Protein AF-A0A7C5Q1U1-F1 (afdb_monomer)

Structure (mmCIF, N/CA/C/O backbone):
data_AF-A0A7C5Q1U1-F1
#
_entry.id   AF-A0A7C5Q1U1-F1
#
loop_
_atom_site.group_PDB
_atom_site.id
_atom_site.type_symbol
_atom_site.label_atom_id
_atom_site.label_alt_id
_atom_site.label_comp_id
_atom_site.label_asym_id
_atom_site.label_entity_id
_atom_site.label_seq_id
_atom_site.pdbx_PDB_ins_code
_atom_site.Cartn_x
_atom_site.Cartn_y
_atom_site.Cartn_z
_atom_site.occupancy
_atom_site.B_iso_or_equiv
_atom_site.auth_seq_id
_atom_site.auth_comp_id
_atom_site.auth_asym_id
_atom_site.auth_atom_id
_atom_site.pdbx_PDB_model_num
ATOM 1 N N . MET A 1 1 ? -45.844 -11.720 57.252 1.00 48.78 1 MET A N 1
ATOM 2 C CA . MET A 1 1 ? -46.902 -11.940 56.248 1.00 48.78 1 MET A CA 1
ATOM 3 C C . MET A 1 1 ? -46.771 -10.776 55.276 1.00 48.78 1 MET A C 1
ATOM 5 O O . MET A 1 1 ? -47.086 -9.663 55.664 1.00 48.78 1 MET A O 1
ATOM 9 N N . ILE A 1 2 ? -46.088 -10.986 54.146 1.00 56.88 2 ILE A N 1
ATOM 10 C CA . ILE A 1 2 ? -45.796 -9.934 53.156 1.00 56.88 2 ILE A CA 1
ATOM 11 C C . ILE A 1 2 ? -46.974 -9.913 52.187 1.00 56.88 2 ILE A C 1
ATOM 13 O O . ILE A 1 2 ? -47.344 -10.965 51.670 1.00 56.88 2 ILE A O 1
ATOM 17 N N . ASP A 1 3 ? -47.579 -8.742 52.021 1.00 54.28 3 ASP A N 1
ATOM 18 C CA . ASP A 1 3 ? -48.731 -8.515 51.157 1.00 54.28 3 ASP A CA 1
ATOM 19 C C . ASP A 1 3 ? -48.305 -8.623 49.687 1.00 54.28 3 ASP A C 1
ATOM 21 O O . ASP A 1 3 ? -47.489 -7.846 49.193 1.00 54.28 3 ASP A O 1
ATOM 25 N N . THR A 1 4 ? -48.797 -9.656 49.009 1.00 64.25 4 THR A N 1
ATOM 26 C CA . THR A 1 4 ? -48.463 -9.995 47.622 1.00 64.25 4 THR A CA 1
ATOM 27 C C . THR A 1 4 ? -49.379 -9.307 46.605 1.00 64.25 4 THR A C 1
ATOM 29 O O . THR A 1 4 ? -49.379 -9.679 45.435 1.00 64.25 4 THR A O 1
ATOM 32 N N . THR A 1 5 ? -50.189 -8.328 47.014 1.00 63.31 5 THR A N 1
ATOM 33 C CA . THR A 1 5 ? -51.247 -7.769 46.153 1.00 63.31 5 THR A CA 1
ATOM 34 C C . THR A 1 5 ? -50.816 -6.639 45.211 1.00 63.31 5 THR A C 1
ATOM 36 O O . THR A 1 5 ? -51.610 -6.270 44.349 1.00 63.31 5 THR A O 1
ATOM 39 N N . ASP A 1 6 ? -49.571 -6.149 45.280 1.00 63.88 6 ASP A N 1
ATOM 40 C CA . ASP A 1 6 ? -49.144 -4.961 44.512 1.00 63.88 6 ASP A CA 1
ATOM 41 C C . ASP A 1 6 ? -48.105 -5.222 43.399 1.00 63.88 6 ASP A C 1
ATOM 43 O O . ASP A 1 6 ? -47.547 -4.294 42.817 1.00 63.88 6 ASP A O 1
ATOM 47 N N . TYR A 1 7 ? -47.826 -6.484 43.050 1.00 66.69 7 TYR A N 1
ATOM 48 C CA . TYR A 1 7 ? -46.983 -6.796 41.888 1.00 66.69 7 TYR A CA 1
ATOM 49 C C . TYR A 1 7 ? -47.842 -7.229 40.690 1.00 66.69 7 TYR A C 1
ATOM 51 O O . TYR A 1 7 ? -48.377 -8.335 40.630 1.00 66.69 7 TYR A O 1
ATOM 59 N N . GLN A 1 8 ? -47.978 -6.362 39.684 1.00 75.00 8 GLN A N 1
ATOM 60 C CA . GLN A 1 8 ? -48.595 -6.748 38.412 1.00 75.00 8 GLN A CA 1
ATOM 61 C C . GLN A 1 8 ? -47.568 -7.440 37.511 1.00 75.00 8 GLN A C 1
ATOM 63 O O . GLN A 1 8 ? -46.735 -6.792 36.877 1.00 75.00 8 GLN A O 1
ATOM 68 N N . VAL A 1 9 ? -47.634 -8.773 37.435 1.00 74.44 9 VAL A N 1
ATOM 69 C CA . VAL A 1 9 ? -46.866 -9.557 36.455 1.00 74.44 9 VAL A CA 1
ATOM 70 C C . VAL A 1 9 ? -47.666 -9.653 35.162 1.00 74.44 9 VAL A C 1
ATOM 72 O O . VAL A 1 9 ? -48.802 -10.124 35.158 1.00 74.44 9 VAL A O 1
ATOM 75 N N . ARG A 1 10 ? -47.074 -9.222 34.045 1.00 73.62 10 ARG A N 1
ATOM 76 C CA . ARG A 1 10 ? -47.670 -9.396 32.713 1.00 73.62 10 ARG A CA 1
ATOM 77 C C . ARG A 1 10 ? -47.745 -10.883 32.351 1.00 73.62 10 ARG A C 1
ATOM 79 O O . ARG A 1 10 ? -46.740 -11.582 32.427 1.00 73.62 10 ARG A O 1
ATOM 86 N N . THR A 1 11 ? -48.910 -11.336 31.896 1.00 84.31 11 THR A N 1
ATOM 87 C CA . THR A 1 11 ? -49.160 -12.717 31.437 1.00 84.31 11 THR A CA 1
ATOM 88 C C . THR A 1 11 ? -48.927 -12.918 29.938 1.00 84.31 11 THR A C 1
ATOM 90 O O . THR A 1 11 ? -48.900 -14.052 29.471 1.00 84.31 11 THR A O 1
ATOM 93 N N . GLU A 1 12 ? -48.740 -11.833 29.184 1.00 83.25 12 GLU A N 1
ATOM 94 C CA . GLU A 1 12 ? -48.649 -11.852 27.725 1.00 83.25 12 GLU A CA 1
ATOM 95 C C . GLU A 1 12 ? -47.389 -11.119 27.245 1.00 83.25 12 GLU A C 1
ATOM 97 O O . GLU A 1 12 ? -47.047 -10.040 27.753 1.00 83.25 12 GLU A O 1
ATOM 102 N N . MET A 1 13 ? -46.683 -11.717 26.278 1.00 79.88 13 MET A N 1
ATOM 103 C CA . MET A 1 13 ? -45.442 -11.158 25.734 1.00 79.88 13 MET A CA 1
ATOM 104 C C . MET A 1 13 ? -45.731 -9.889 24.928 1.00 79.88 13 MET A C 1
ATOM 106 O O . MET A 1 13 ? -46.670 -9.846 24.135 1.00 79.88 13 MET A O 1
ATOM 110 N N . LEU A 1 14 ? -44.911 -8.850 25.118 1.00 83.56 14 LEU A N 1
ATOM 111 C CA . LEU A 1 14 ? -45.014 -7.637 24.311 1.00 83.56 14 LEU A CA 1
ATOM 112 C C . LEU A 1 14 ? -44.664 -7.927 22.844 1.00 83.56 14 LEU A C 1
ATOM 114 O O . LEU A 1 14 ? -43.744 -8.704 22.575 1.00 83.56 14 LEU A O 1
ATOM 118 N N . PRO A 1 15 ? -45.351 -7.266 21.897 1.00 86.00 15 PRO A N 1
ATOM 119 C CA . PRO A 1 15 ? -44.978 -7.346 20.497 1.00 86.00 15 PRO A CA 1
ATOM 120 C C . PRO A 1 15 ? -43.562 -6.781 20.293 1.00 86.00 15 PRO A C 1
ATOM 122 O O . PRO A 1 15 ? -43.171 -5.835 20.986 1.00 86.00 15 PRO A O 1
ATOM 125 N N . PRO A 1 16 ? -42.785 -7.334 19.346 1.00 82.94 16 PRO A N 1
ATOM 126 C CA . PRO A 1 16 ? -41.437 -6.862 19.069 1.00 82.94 16 PRO A CA 1
ATOM 127 C C . PRO A 1 16 ? -41.480 -5.408 18.592 1.00 82.94 16 PRO A C 1
ATOM 129 O O . PRO A 1 16 ? -42.047 -5.089 17.547 1.00 82.94 16 PRO A O 1
ATOM 132 N N . GLN A 1 17 ? -40.877 -4.522 19.380 1.00 83.69 17 GLN A N 1
ATOM 133 C CA . GLN A 1 17 ? -40.696 -3.118 19.036 1.00 83.69 17 GLN A CA 1
ATOM 134 C C . GLN A 1 17 ? -39.351 -2.954 18.310 1.00 83.69 17 GLN A C 1
ATOM 136 O O . GLN A 1 17 ? -38.399 -3.671 18.638 1.00 83.69 17 GLN A O 1
ATOM 141 N N . PRO A 1 18 ? -39.229 -2.042 17.326 1.00 81.75 18 PRO A N 1
ATOM 142 C CA . PRO A 1 18 ? -37.926 -1.717 16.762 1.00 81.75 18 PRO A CA 1
ATOM 143 C C . PRO A 1 18 ? -36.956 -1.307 17.871 1.00 81.75 18 PRO A C 1
ATOM 145 O O . PRO A 1 18 ? -37.348 -0.657 18.844 1.00 81.75 18 PRO A O 1
ATOM 148 N N . ALA A 1 19 ? -35.688 -1.695 17.712 1.00 80.06 19 ALA A N 1
ATOM 149 C CA . ALA A 1 19 ? -34.645 -1.336 18.659 1.00 80.06 19 ALA A CA 1
ATOM 150 C C . ALA A 1 19 ? -34.635 0.193 18.872 1.00 80.06 19 ALA A C 1
ATOM 152 O O . ALA A 1 19 ? -34.799 0.941 17.900 1.00 80.06 19 ALA A O 1
ATOM 153 N N . PRO A 1 20 ? -34.458 0.668 20.118 1.00 82.88 20 PRO A N 1
ATOM 154 C CA . PRO A 1 20 ? -34.418 2.092 20.418 1.00 82.88 20 PRO A CA 1
ATOM 155 C C . PRO A 1 20 ? -33.444 2.824 19.492 1.00 82.88 20 PRO A C 1
ATOM 157 O O . PRO A 1 20 ? -32.389 2.294 19.145 1.00 82.88 20 PRO A O 1
ATOM 160 N N . ALA A 1 21 ? -33.751 4.068 19.123 1.00 74.94 21 ALA A N 1
ATOM 161 C CA . ALA A 1 21 ? -32.920 4.830 18.185 1.00 74.94 21 ALA A CA 1
ATOM 162 C C . ALA A 1 21 ? -31.460 5.02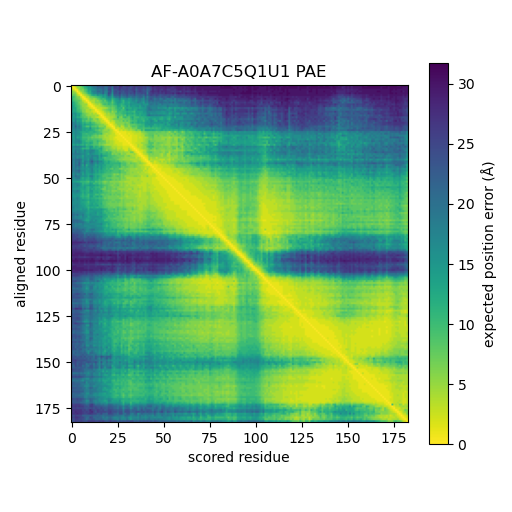1 18.659 1.00 74.94 21 ALA A C 1
ATOM 164 O O . ALA A 1 21 ? -30.577 5.269 17.845 1.00 74.94 21 ALA A O 1
ATOM 165 N N . GLY A 1 22 ? -31.190 4.895 19.966 1.00 76.31 22 GLY A N 1
ATOM 166 C CA . GLY A 1 22 ? -29.834 4.915 20.532 1.00 76.31 22 GLY A CA 1
ATOM 167 C C . GLY A 1 22 ? -29.083 3.580 20.463 1.00 76.31 22 GLY A C 1
ATOM 168 O O . GLY A 1 22 ? -27.865 3.569 20.598 1.00 76.31 22 GLY A O 1
ATOM 169 N N . GLU A 1 23 ? -29.787 2.473 20.223 1.00 79.44 23 GLU A N 1
ATOM 170 C CA . GLU A 1 23 ? -29.248 1.108 20.238 1.00 79.44 23 GLU A CA 1
ATOM 171 C C . GLU A 1 23 ? -28.851 0.593 18.843 1.00 79.44 23 GLU A C 1
ATOM 173 O O . GLU A 1 23 ? -28.460 -0.567 18.686 1.00 79.44 23 GLU A O 1
ATOM 178 N N . THR A 1 24 ? -28.933 1.448 17.820 1.00 80.12 24 THR A N 1
ATOM 179 C CA . THR A 1 24 ? -28.626 1.106 16.426 1.00 80.12 24 THR A CA 1
ATOM 180 C C . THR A 1 24 ? -27.831 2.213 15.723 1.00 80.12 24 THR A C 1
ATOM 182 O O . THR A 1 24 ? -27.850 3.379 16.118 1.00 80.12 24 THR A O 1
ATOM 185 N N . GLY A 1 25 ? -27.113 1.842 14.658 1.00 85.94 25 GLY A N 1
ATOM 186 C CA . GLY A 1 25 ? -26.462 2.783 13.742 1.00 85.94 25 GLY A CA 1
ATOM 187 C C . GLY A 1 25 ? -25.050 3.239 14.130 1.00 85.94 25 GLY A C 1
ATOM 188 O O . GLY A 1 25 ? -24.426 2.749 15.070 1.00 85.94 25 GLY A O 1
ATOM 189 N N . VAL A 1 26 ? -24.538 4.204 13.359 1.00 87.50 26 VAL A N 1
ATOM 190 C CA . VAL A 1 26 ? -23.138 4.671 13.412 1.00 87.50 26 VAL A CA 1
ATOM 191 C C . VAL A 1 26 ? -22.775 5.258 14.777 1.00 87.50 26 VAL A C 1
ATOM 193 O O . VAL A 1 26 ? -21.669 5.047 15.261 1.00 87.50 26 VAL A O 1
ATOM 196 N N . ARG A 1 27 ? -23.706 5.957 15.439 1.00 85.25 27 ARG A N 1
ATOM 197 C CA . ARG A 1 27 ? -23.464 6.555 16.760 1.00 85.25 27 ARG A CA 1
ATOM 198 C C . ARG A 1 27 ? -23.139 5.499 17.814 1.00 85.25 27 ARG A C 1
ATOM 200 O O . ARG A 1 27 ? -22.172 5.680 18.549 1.00 85.25 27 ARG A O 1
ATOM 207 N N . LYS A 1 28 ? -23.929 4.424 17.890 1.00 85.25 28 LYS A N 1
ATOM 208 C CA . LYS A 1 28 ? -23.659 3.310 18.806 1.00 85.25 28 LYS A CA 1
ATOM 209 C C . LYS A 1 28 ? -22.334 2.646 18.463 1.00 85.25 28 LYS A C 1
ATOM 211 O O . LYS A 1 28 ? -21.522 2.447 19.353 1.00 85.25 28 LYS A O 1
ATOM 216 N N . TRP A 1 29 ? -22.082 2.405 17.176 1.00 85.56 29 TRP A N 1
ATOM 217 C CA . TRP A 1 29 ? -20.817 1.831 16.723 1.00 85.56 29 TRP A CA 1
ATOM 218 C C . TRP A 1 29 ? -19.606 2.670 17.166 1.00 85.56 29 TRP A C 1
ATOM 220 O O . TRP A 1 29 ? -18.660 2.118 17.722 1.00 85.56 29 TRP A O 1
ATOM 230 N N . ILE A 1 30 ? -19.650 4.000 17.005 1.00 86.50 30 ILE A N 1
ATOM 231 C CA . ILE A 1 30 ? -18.593 4.911 17.484 1.00 86.50 30 ILE A CA 1
ATOM 232 C C . ILE A 1 30 ? -18.454 4.822 19.006 1.00 86.50 30 ILE A C 1
ATOM 234 O O . ILE A 1 30 ? -17.338 4.770 19.524 1.00 86.50 30 ILE A O 1
ATOM 238 N N . TRP A 1 31 ? -19.575 4.801 19.729 1.00 84.06 31 TRP A N 1
ATOM 239 C CA . TRP A 1 31 ? -19.553 4.674 21.180 1.00 84.06 31 TRP A CA 1
ATOM 240 C C . TRP A 1 31 ? -18.908 3.368 21.630 1.00 84.06 31 TRP A C 1
ATOM 242 O O . TRP A 1 31 ? -17.975 3.417 22.416 1.00 84.06 31 TRP A O 1
ATOM 252 N N . GLU A 1 32 ? -19.327 2.225 21.102 1.00 82.25 32 GLU A N 1
ATOM 253 C CA . GLU A 1 32 ? -18.824 0.912 21.515 1.00 82.25 32 GLU A CA 1
ATOM 254 C C . GLU A 1 32 ? -17.365 0.670 21.107 1.00 82.25 32 GLU A C 1
ATOM 256 O O . GLU A 1 32 ? -16.615 0.070 21.872 1.00 82.25 32 GLU A O 1
ATOM 261 N N . ASN A 1 33 ? -16.942 1.144 19.929 1.00 82.31 33 ASN A N 1
ATOM 262 C CA . ASN A 1 33 ? -15.624 0.809 19.374 1.00 82.31 33 ASN A CA 1
ATOM 263 C C . ASN A 1 33 ? -14.539 1.848 19.683 1.00 82.31 33 ASN A C 1
ATOM 265 O O . ASN A 1 33 ? -13.362 1.497 19.723 1.00 82.31 33 ASN A O 1
ATOM 269 N N . LEU A 1 34 ? -14.906 3.119 19.878 1.00 77.06 34 LEU A N 1
ATOM 270 C CA . LEU A 1 34 ? -13.942 4.201 20.097 1.00 77.06 34 LEU A CA 1
ATOM 271 C C . LEU A 1 34 ? -14.089 4.799 21.497 1.00 77.06 34 LEU A C 1
ATOM 273 O O . LEU A 1 34 ? -13.126 4.815 22.259 1.00 77.06 34 LEU A O 1
ATOM 277 N N . LEU A 1 35 ? -15.282 5.276 21.859 1.00 81.50 35 LEU A N 1
ATOM 278 C CA . LEU A 1 35 ? -15.465 6.111 23.056 1.00 81.50 35 LEU A CA 1
ATOM 279 C C . LEU A 1 35 ? -15.616 5.313 24.362 1.00 81.50 35 LEU A C 1
ATOM 281 O O . LEU A 1 35 ? -15.211 5.804 25.413 1.00 81.50 35 LEU A O 1
ATOM 285 N N . ALA A 1 36 ? -16.132 4.084 24.318 1.00 79.75 36 ALA A N 1
ATOM 286 C CA . ALA A 1 36 ? -16.342 3.243 25.499 1.00 79.75 36 ALA A CA 1
ATOM 287 C C . ALA A 1 36 ? -15.020 2.887 26.194 1.00 79.75 36 ALA A C 1
ATOM 289 O O . ALA A 1 36 ? -14.936 2.901 27.422 1.00 79.75 36 ALA A O 1
ATOM 290 N N . SER A 1 37 ? -13.959 2.660 25.412 1.00 76.56 37 SER A N 1
ATOM 291 C CA . SER A 1 37 ? -12.599 2.421 25.915 1.00 76.56 37 SER A CA 1
ATOM 292 C C . SER A 1 37 ? -11.982 3.647 26.607 1.00 76.56 37 SER A C 1
ATOM 294 O O . SER A 1 37 ? -11.004 3.503 27.336 1.00 76.56 37 SER A O 1
ATOM 296 N N . MET A 1 38 ? -12.547 4.845 26.402 1.00 79.94 38 MET A N 1
ATOM 297 C CA . MET A 1 38 ? -12.092 6.113 26.990 1.00 79.94 38 MET A CA 1
ATOM 298 C C . MET A 1 38 ? -12.911 6.554 28.212 1.00 79.94 38 MET A C 1
ATOM 300 O O . MET A 1 38 ? -12.503 7.493 28.901 1.00 79.94 38 MET A O 1
ATOM 304 N N . SER A 1 39 ? -14.048 5.910 28.500 1.00 80.06 39 SER A N 1
ATOM 305 C CA . SER A 1 39 ? -14.981 6.331 29.556 1.00 80.06 39 SER A CA 1
ATOM 306 C C . SER A 1 39 ? -15.008 5.415 30.787 1.00 80.06 39 SER A C 1
ATOM 308 O O . SER A 1 39 ? -15.939 5.507 31.589 1.00 80.06 39 SER A O 1
ATOM 310 N N . ASN A 1 40 ? -14.031 4.518 30.962 1.00 81.56 40 ASN A N 1
ATOM 311 C CA . ASN A 1 40 ? -14.033 3.572 32.079 1.00 81.56 40 ASN A CA 1
ATOM 312 C C . ASN A 1 40 ? -13.245 4.101 33.289 1.00 81.56 40 ASN A C 1
ATOM 314 O O . ASN A 1 40 ? -12.030 3.943 33.387 1.00 81.56 40 ASN A O 1
ATOM 318 N N . PHE A 1 41 ? -13.970 4.670 34.252 1.00 84.19 41 PHE A N 1
ATOM 319 C CA . PHE A 1 41 ? -13.419 5.198 35.508 1.00 84.19 41 PHE A CA 1
ATOM 320 C C . PHE A 1 41 ? -13.861 4.398 36.745 1.00 84.19 41 PHE A C 1
ATOM 322 O O . PHE A 1 41 ? -13.818 4.897 37.865 1.00 84.19 41 PHE A O 1
ATOM 329 N N . SER A 1 42 ? -14.291 3.147 36.551 1.00 85.81 42 SER A N 1
ATOM 330 C CA . SER A 1 42 ? -14.832 2.285 37.616 1.00 85.81 42 SER A CA 1
ATOM 331 C C . SER A 1 42 ? -13.818 1.899 38.701 1.00 85.81 42 SER A C 1
ATOM 333 O O . SER A 1 42 ? -14.203 1.592 39.826 1.00 85.81 42 SER A O 1
ATOM 335 N N . SER A 1 43 ? -12.522 1.915 38.386 1.00 88.56 43 SER A N 1
ATOM 336 C CA . SER A 1 43 ? -11.438 1.626 39.328 1.00 88.56 43 SER A CA 1
ATOM 337 C C . SER A 1 43 ? -10.209 2.497 39.031 1.00 88.56 43 SER A C 1
ATOM 339 O O . SER A 1 43 ? -10.062 2.963 37.899 1.00 88.56 43 SER A O 1
ATOM 341 N N . PRO A 1 44 ? -9.285 2.695 39.993 1.00 85.25 44 PRO A N 1
ATOM 342 C CA . PRO A 1 44 ? -8.074 3.494 39.770 1.00 85.25 44 PRO A CA 1
ATOM 343 C C . PRO A 1 44 ? -7.189 2.960 38.630 1.00 85.25 44 PRO A C 1
ATOM 345 O O . PRO A 1 44 ? -6.623 3.738 37.866 1.00 85.25 44 PRO A O 1
ATOM 348 N N . ALA A 1 45 ? -7.110 1.633 38.475 1.00 85.38 45 ALA A N 1
ATOM 349 C CA . ALA A 1 45 ? -6.379 0.997 37.378 1.00 85.38 45 ALA A CA 1
ATOM 350 C C . ALA A 1 45 ? -7.069 1.222 36.020 1.00 85.38 45 ALA A C 1
ATOM 352 O O . ALA A 1 45 ? -6.403 1.544 35.034 1.00 85.38 45 ALA A O 1
ATOM 353 N N . ALA A 1 46 ? -8.404 1.121 35.976 1.00 83.69 46 ALA A N 1
ATOM 354 C CA . ALA A 1 46 ? -9.177 1.421 34.773 1.00 83.69 46 ALA A CA 1
ATOM 355 C C . ALA A 1 46 ? -9.045 2.900 34.375 1.00 83.69 46 ALA A C 1
ATOM 357 O O . ALA A 1 46 ? -8.801 3.191 33.206 1.00 83.69 46 ALA A O 1
ATOM 358 N N . ALA A 1 47 ? -9.073 3.821 35.342 1.00 84.25 47 ALA A N 1
ATOM 359 C CA . ALA A 1 47 ? -8.905 5.251 35.098 1.00 84.25 47 ALA A CA 1
ATOM 360 C C . ALA A 1 47 ? -7.560 5.580 34.424 1.00 84.25 47 ALA A C 1
ATO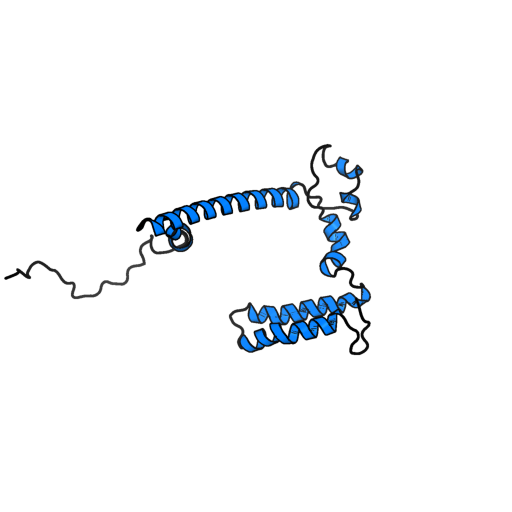M 362 O O . ALA A 1 47 ? -7.535 6.353 33.466 1.00 84.25 47 ALA A O 1
ATOM 363 N N . LEU A 1 48 ? -6.456 4.951 34.853 1.00 87.69 48 LEU A N 1
ATOM 364 C CA . LEU A 1 48 ? -5.143 5.126 34.217 1.00 87.69 48 LEU A CA 1
ATOM 365 C C . LEU A 1 48 ? -5.154 4.666 32.750 1.00 87.69 48 LEU A C 1
ATOM 367 O O . LEU A 1 48 ? -4.663 5.379 31.874 1.00 87.69 48 LEU A O 1
ATOM 371 N N . SER A 1 49 ? -5.749 3.501 32.473 1.00 85.94 49 SER A N 1
ATOM 372 C CA . SER A 1 49 ? -5.878 2.986 31.103 1.00 85.94 49 SER A CA 1
ATOM 373 C C . SER A 1 49 ? -6.764 3.876 30.225 1.00 85.94 49 SER A C 1
ATOM 375 O O . SER A 1 49 ? -6.431 4.129 29.069 1.00 85.94 49 SER A O 1
ATOM 377 N N . SER A 1 50 ? -7.834 4.430 30.799 1.00 87.06 50 SER A N 1
ATOM 378 C CA . SER A 1 50 ? -8.760 5.344 30.130 1.00 87.06 50 SER A CA 1
ATOM 379 C C . SER A 1 50 ? -8.051 6.632 29.703 1.00 87.06 50 SER A C 1
ATOM 381 O O . SER A 1 50 ? -8.154 7.052 28.552 1.00 87.06 50 SER A O 1
ATOM 383 N N . VAL A 1 51 ? -7.259 7.229 30.602 1.00 88.62 51 VAL A N 1
ATOM 384 C CA . VAL A 1 51 ? -6.467 8.438 30.313 1.00 88.62 51 VAL A CA 1
ATOM 385 C C . VAL A 1 51 ? -5.404 8.167 29.245 1.00 88.62 51 VAL A C 1
ATOM 387 O O . VAL A 1 51 ? -5.244 8.973 28.328 1.00 88.62 51 VAL A O 1
ATOM 390 N N . LEU A 1 52 ? -4.716 7.022 29.309 1.00 90.31 52 LEU A N 1
ATOM 391 C CA . LEU A 1 52 ? -3.745 6.622 28.286 1.00 90.31 52 LEU A CA 1
ATOM 392 C C . LEU A 1 52 ? -4.401 6.491 26.901 1.00 90.31 52 LEU A C 1
ATOM 394 O O . LEU A 1 52 ? -3.856 6.992 25.918 1.00 90.31 52 LEU A O 1
ATOM 398 N N . MET A 1 53 ? -5.578 5.861 26.826 1.00 89.56 53 MET A N 1
ATOM 399 C CA . MET A 1 53 ? -6.325 5.692 25.574 1.00 89.56 53 MET A CA 1
ATOM 400 C C . MET A 1 53 ? -6.789 7.024 24.990 1.00 89.56 53 MET A C 1
ATOM 402 O O . MET A 1 53 ? -6.701 7.218 23.777 1.00 89.56 53 MET A O 1
ATOM 406 N N . ILE A 1 54 ? -7.216 7.965 25.834 1.00 90.38 54 ILE A N 1
ATOM 407 C CA . ILE A 1 54 ? -7.543 9.331 25.407 1.00 90.38 54 ILE A CA 1
ATOM 408 C C . ILE A 1 54 ? -6.309 9.979 24.766 1.00 90.38 54 ILE A C 1
ATOM 410 O O . ILE A 1 54 ? -6.374 10.414 23.616 1.00 90.38 54 ILE A O 1
ATOM 414 N N . ILE A 1 55 ? -5.167 9.989 25.461 1.00 93.69 55 ILE A N 1
ATOM 415 C CA . ILE A 1 55 ? -3.927 10.602 24.958 1.00 93.69 55 ILE A CA 1
ATOM 416 C C . ILE A 1 55 ? -3.496 9.966 23.634 1.00 93.69 55 ILE A C 1
ATOM 418 O O . ILE A 1 55 ? -3.184 10.691 22.691 1.00 93.69 55 ILE A O 1
ATOM 422 N N . LEU A 1 56 ? -3.502 8.633 23.545 1.00 92.25 56 LEU A N 1
ATOM 423 C CA . LEU A 1 56 ? -3.126 7.909 22.332 1.00 92.25 56 LEU A CA 1
ATOM 424 C C . LEU A 1 56 ? -4.072 8.213 21.167 1.00 92.25 56 LEU A C 1
ATOM 426 O O . LEU A 1 56 ? -3.621 8.376 20.036 1.00 92.25 56 LEU A O 1
ATOM 430 N N . THR A 1 57 ? -5.374 8.315 21.427 1.00 90.88 57 THR A N 1
ATOM 431 C CA . THR A 1 57 ? -6.362 8.611 20.384 1.00 90.88 57 THR A CA 1
ATOM 432 C C . THR A 1 57 ? -6.162 10.023 19.838 1.00 90.88 57 THR A C 1
ATOM 434 O O . THR A 1 57 ? -6.061 10.208 18.626 1.00 90.88 57 THR A O 1
ATOM 437 N N . PHE A 1 58 ? -6.031 11.021 20.715 1.00 93.25 58 PHE A N 1
ATOM 438 C CA . PHE A 1 58 ? -5.802 12.405 20.295 1.00 93.25 58 PHE A CA 1
ATOM 439 C C . PHE A 1 58 ? -4.446 12.592 19.609 1.00 93.25 58 PHE A C 1
ATOM 441 O O . PHE A 1 58 ? -4.378 13.264 18.578 1.00 93.25 58 PHE A O 1
ATOM 448 N N . SER A 1 59 ? -3.377 11.978 20.123 1.00 95.50 59 SER A N 1
ATOM 449 C CA . SER A 1 59 ? -2.060 12.044 19.483 1.00 95.50 59 SER A CA 1
ATOM 450 C C . SER A 1 59 ? -2.071 11.380 18.108 1.00 95.50 59 SER A C 1
ATOM 452 O O . SER A 1 59 ? -1.546 11.952 17.156 1.00 95.50 59 SER A O 1
ATOM 454 N N . SER A 1 60 ? -2.750 10.239 17.965 1.00 94.81 60 SER A N 1
ATOM 455 C CA . SER A 1 60 ? -2.926 9.565 16.676 1.00 94.81 60 SER A CA 1
ATOM 456 C C . SER A 1 60 ? -3.666 10.451 15.678 1.00 94.81 60 SER A C 1
ATOM 458 O O . SER A 1 60 ? -3.215 10.588 14.545 1.00 94.81 60 SER A O 1
ATOM 460 N N . ILE A 1 61 ? -4.753 11.112 16.090 1.00 95.31 61 ILE A N 1
ATOM 461 C CA . ILE A 1 61 ? -5.492 12.045 15.223 1.00 95.31 61 ILE A CA 1
ATOM 462 C C . ILE A 1 61 ? -4.598 13.210 14.785 1.00 95.31 61 ILE A C 1
ATOM 464 O O . ILE A 1 61 ? -4.594 13.559 13.606 1.00 95.31 61 ILE A O 1
ATOM 468 N N . LEU A 1 62 ? -3.817 13.790 15.699 1.00 97.19 62 LEU A N 1
ATOM 469 C CA . LEU A 1 62 ? -2.902 14.891 15.381 1.00 97.19 62 LEU A CA 1
ATOM 470 C C . LEU A 1 62 ? -1.800 14.461 14.409 1.00 97.19 62 LEU A C 1
ATOM 472 O O . LEU A 1 62 ? -1.528 15.174 13.445 1.00 97.19 62 LEU A O 1
ATOM 476 N N . VAL A 1 63 ? -1.198 13.291 14.627 1.00 97.81 63 VAL A N 1
ATOM 477 C CA . VAL A 1 63 ? -0.183 12.733 13.724 1.00 97.81 63 VAL A CA 1
ATOM 478 C C . VAL A 1 63 ? -0.790 12.443 12.358 1.00 97.81 63 VAL A C 1
ATOM 480 O O . VAL A 1 63 ? -0.215 12.843 11.351 1.00 97.81 63 VAL A O 1
ATOM 483 N N . ILE A 1 64 ? -1.968 11.816 12.300 1.00 97.69 64 ILE A N 1
ATOM 484 C CA . ILE A 1 64 ? -2.672 11.560 11.039 1.00 97.69 64 ILE A CA 1
ATOM 485 C C . ILE A 1 64 ? -2.956 12.878 10.322 1.00 97.69 64 ILE A C 1
ATOM 487 O O . ILE A 1 64 ? -2.645 12.999 9.143 1.00 97.69 64 ILE A O 1
ATOM 491 N N . TYR A 1 65 ? -3.485 13.885 11.017 1.00 97.75 65 TYR A N 1
ATOM 492 C CA . TYR A 1 65 ? -3.742 15.199 10.434 1.00 97.75 65 TYR A CA 1
ATOM 493 C C . TYR A 1 65 ? -2.462 15.838 9.880 1.00 97.75 65 TYR A C 1
ATOM 495 O O . TYR A 1 65 ? -2.451 16.322 8.746 1.00 97.75 65 TYR A O 1
ATOM 503 N N . TRP A 1 66 ? -1.366 15.799 10.637 1.00 97.81 66 TRP A N 1
ATOM 504 C CA . TRP A 1 66 ? -0.087 16.360 10.212 1.00 97.81 66 TRP A CA 1
ATOM 505 C C . TRP A 1 66 ? 0.502 15.617 9.004 1.00 97.81 66 TRP A C 1
ATOM 507 O O . TRP A 1 66 ? 0.900 16.253 8.027 1.00 97.81 66 TRP A O 1
ATOM 517 N N . VAL A 1 67 ? 0.493 14.280 9.021 1.00 97.44 67 VAL A N 1
ATOM 518 C CA . VAL A 1 67 ? 0.972 13.445 7.909 1.00 97.44 67 VAL A CA 1
ATOM 519 C C . VAL A 1 67 ? 0.110 13.660 6.672 1.00 97.44 67 VAL A C 1
ATOM 521 O O . VAL A 1 67 ? 0.645 13.915 5.600 1.00 97.44 67 VAL A O 1
ATOM 524 N N . VAL A 1 68 ? -1.217 13.603 6.804 1.00 97.44 68 VAL A N 1
ATOM 525 C CA . VAL A 1 68 ? -2.142 13.755 5.675 1.00 97.44 68 VAL A CA 1
ATOM 526 C C . VAL A 1 68 ? -1.994 15.131 5.045 1.00 97.44 68 VAL A C 1
ATOM 528 O O . VAL A 1 68 ? -1.860 15.218 3.830 1.00 97.44 68 VAL A O 1
ATOM 531 N N . THR A 1 69 ? -1.966 16.204 5.835 1.00 96.12 6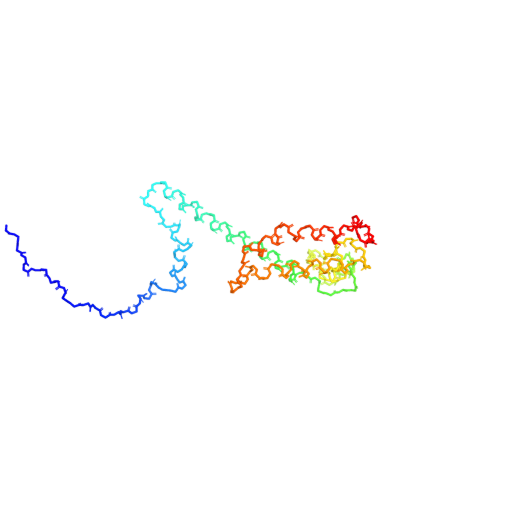9 THR A N 1
ATOM 532 C CA . THR A 1 69 ? -1.825 17.558 5.281 1.00 96.12 69 THR A CA 1
ATOM 533 C C . THR A 1 69 ? -0.458 17.770 4.630 1.00 96.12 69 THR A C 1
ATOM 535 O O . THR A 1 69 ? -0.401 18.307 3.525 1.00 96.12 69 THR A O 1
ATOM 538 N N . THR A 1 70 ? 0.626 17.289 5.243 1.00 93.81 70 THR A N 1
ATOM 539 C CA . THR A 1 70 ? 1.985 17.384 4.681 1.00 93.81 70 THR A CA 1
ATOM 540 C C . THR A 1 70 ? 2.117 16.582 3.386 1.00 93.81 70 THR A C 1
ATOM 542 O O . THR A 1 70 ? 2.536 17.124 2.365 1.00 93.81 70 THR A O 1
ATOM 545 N N . VAL A 1 71 ? 1.703 15.311 3.389 1.00 94.88 71 VAL A N 1
ATOM 546 C CA . VAL A 1 71 ? 1.772 14.432 2.212 1.00 94.88 71 VAL A CA 1
ATOM 547 C C . VAL A 1 71 ? 0.859 14.934 1.104 1.00 94.88 71 VAL A C 1
ATOM 549 O O . VAL A 1 71 ? 1.257 14.918 -0.053 1.00 94.88 71 VAL A O 1
ATOM 552 N N . PHE A 1 72 ? -0.343 15.412 1.423 1.00 94.88 72 PHE A N 1
ATOM 553 C CA . PHE A 1 72 ? -1.263 15.937 0.419 1.00 94.88 72 PHE A CA 1
ATOM 554 C C . PHE A 1 72 ? -0.730 17.217 -0.231 1.00 94.88 72 PHE A C 1
ATOM 556 O O . PHE A 1 72 ? -0.773 17.342 -1.456 1.00 94.88 72 PHE A O 1
ATOM 563 N N . LYS A 1 73 ? -0.174 18.146 0.562 1.00 90.75 73 LYS A N 1
ATOM 564 C CA . LYS A 1 73 ? 0.487 19.340 0.017 1.00 90.75 73 LYS A CA 1
ATOM 565 C C . LYS A 1 73 ? 1.643 18.947 -0.901 1.00 90.75 73 LYS A C 1
ATOM 567 O O . LYS A 1 73 ? 1.637 19.329 -2.064 1.00 90.75 73 LYS A O 1
ATOM 572 N N . PHE A 1 74 ? 2.534 18.077 -0.433 1.00 89.50 74 PHE A N 1
ATOM 573 C CA . PHE A 1 74 ? 3.673 17.589 -1.208 1.00 89.50 74 PHE A CA 1
ATOM 574 C C . PHE A 1 74 ? 3.268 16.849 -2.496 1.00 89.50 74 PHE A C 1
ATOM 576 O O . PHE A 1 74 ? 3.803 17.125 -3.566 1.00 89.50 74 PHE A O 1
ATOM 583 N N . ALA A 1 75 ? 2.348 15.887 -2.408 1.00 91.19 75 ALA A N 1
ATOM 584 C CA . ALA A 1 75 ? 2.045 14.961 -3.496 1.00 91.19 75 ALA A CA 1
ATOM 585 C C . ALA A 1 75 ? 1.074 15.526 -4.536 1.00 91.19 75 ALA A C 1
ATOM 587 O O . ALA A 1 75 ? 1.077 15.052 -5.672 1.00 91.19 75 ALA A O 1
ATOM 588 N N . ILE A 1 76 ? 0.240 16.501 -4.160 1.00 89.75 76 ILE A N 1
ATOM 589 C CA . ILE A 1 76 ? -0.851 16.999 -5.007 1.00 89.75 76 ILE A CA 1
ATOM 590 C C . ILE A 1 76 ? -0.730 18.500 -5.269 1.00 89.75 76 ILE A C 1
ATOM 592 O O . ILE A 1 76 ? -0.754 18.907 -6.430 1.00 89.75 76 ILE A O 1
ATOM 596 N N . ILE A 1 77 ? -0.620 19.313 -4.212 1.00 87.50 77 ILE A N 1
ATOM 597 C CA . ILE A 1 77 ? -0.681 20.782 -4.318 1.00 87.50 77 ILE A CA 1
ATOM 598 C C . ILE A 1 77 ? 0.602 21.346 -4.927 1.00 87.50 77 ILE A C 1
ATOM 600 O O . ILE A 1 77 ? 0.545 22.065 -5.919 1.00 87.50 77 ILE A O 1
ATOM 604 N N . ASP A 1 78 ? 1.747 20.967 -4.368 1.00 84.62 78 ASP A N 1
ATOM 605 C CA . ASP A 1 78 ? 3.066 21.486 -4.740 1.00 84.62 78 ASP A CA 1
ATOM 606 C C . ASP A 1 78 ? 3.773 20.573 -5.768 1.00 84.62 78 ASP A C 1
ATOM 608 O O . ASP A 1 78 ? 4.981 20.670 -5.996 1.00 84.62 78 ASP A O 1
ATOM 612 N N . ALA A 1 79 ? 3.025 19.650 -6.384 1.00 86.06 79 ALA A N 1
ATOM 613 C CA . ALA A 1 79 ? 3.557 18.611 -7.255 1.00 86.06 79 ALA A CA 1
ATOM 614 C C . ALA A 1 79 ? 3.706 19.041 -8.722 1.00 86.06 79 ALA A C 1
ATOM 616 O O . ALA A 1 79 ? 2.901 19.788 -9.285 1.00 86.06 79 ALA A O 1
ATOM 617 N N . ILE A 1 80 ? 4.714 18.475 -9.386 1.00 83.44 80 ILE A N 1
ATOM 618 C CA . ILE A 1 80 ? 4.958 18.636 -10.821 1.00 83.44 80 ILE A CA 1
ATOM 619 C C . ILE A 1 80 ? 4.308 17.469 -11.565 1.00 83.44 80 ILE A C 1
ATOM 621 O O . ILE A 1 80 ? 4.816 16.346 -11.565 1.00 83.44 80 ILE A O 1
ATOM 625 N N . TRP A 1 81 ? 3.189 17.757 -12.226 1.00 82.81 81 TRP A N 1
ATOM 626 C CA . TRP A 1 81 ? 2.358 16.757 -12.903 1.00 82.81 81 TRP A CA 1
ATOM 627 C C . TRP A 1 81 ? 2.851 16.342 -14.292 1.00 82.81 81 TRP A C 1
ATOM 629 O O . TRP A 1 81 ? 2.611 15.216 -14.709 1.00 82.81 81 TRP A O 1
ATOM 639 N N . SER A 1 82 ? 3.531 17.230 -15.020 1.00 80.94 82 SER A N 1
ATOM 640 C CA . SER A 1 82 ? 3.985 16.969 -16.391 1.00 80.94 82 SER A CA 1
ATOM 641 C C . SER A 1 82 ? 5.397 17.497 -16.631 1.00 80.94 82 SER A C 1
ATOM 643 O O . SER A 1 82 ? 5.814 18.494 -16.041 1.00 80.94 82 SER A O 1
ATOM 645 N N . GLY A 1 83 ? 6.137 16.803 -17.490 1.00 75.56 83 GLY A N 1
ATOM 646 C CA . GLY A 1 83 ? 7.520 17.101 -17.845 1.00 75.56 83 GLY A CA 1
ATOM 647 C C . GLY A 1 83 ? 8.015 16.092 -18.876 1.00 75.56 83 GLY A C 1
ATOM 648 O O . GLY A 1 83 ? 7.471 14.998 -18.983 1.00 75.56 83 GLY A O 1
ATOM 649 N N . THR A 1 84 ? 9.022 16.467 -19.658 1.00 74.06 84 THR A N 1
ATOM 650 C CA . THR A 1 84 ? 9.571 15.614 -20.725 1.00 74.06 84 THR A CA 1
ATOM 651 C C . THR A 1 84 ? 10.334 14.408 -20.190 1.00 74.06 84 THR A C 1
ATOM 653 O O . THR A 1 84 ? 10.368 13.364 -20.833 1.00 74.06 84 THR A O 1
ATOM 656 N N . ASP A 1 85 ? 10.973 14.554 -19.029 1.00 69.94 85 ASP A N 1
ATOM 657 C CA . ASP A 1 85 ? 11.828 13.540 -18.427 1.00 69.94 85 ASP A CA 1
ATOM 658 C C . ASP A 1 85 ? 12.128 13.859 -16.951 1.00 69.94 85 ASP A C 1
ATOM 660 O O . ASP A 1 85 ? 11.846 14.943 -16.438 1.00 69.94 85 ASP A O 1
ATOM 664 N N . GLY A 1 86 ? 12.763 12.914 -16.255 1.00 65.12 86 GLY A N 1
ATOM 665 C CA . GLY A 1 86 ? 13.107 13.049 -14.840 1.00 65.12 86 GLY A CA 1
ATOM 666 C C . GLY A 1 86 ? 14.074 14.192 -14.493 1.00 65.12 86 GLY A C 1
ATOM 667 O O . GLY A 1 86 ? 14.157 14.574 -13.324 1.00 65.12 86 GLY A O 1
ATOM 668 N N . SER A 1 87 ? 14.811 14.754 -15.462 1.00 69.19 87 SER A N 1
ATOM 669 C CA . SER A 1 87 ? 15.648 15.941 -15.231 1.00 69.19 87 SER A CA 1
ATOM 670 C C . SER A 1 87 ? 14.831 17.231 -15.116 1.00 69.19 87 SER A C 1
ATOM 672 O O . SER A 1 87 ? 15.298 18.193 -14.504 1.00 69.19 87 SER A O 1
ATOM 674 N N . TYR A 1 88 ? 13.583 17.230 -15.597 1.00 67.94 88 TYR A N 1
ATOM 675 C CA . TYR A 1 88 ? 12.673 18.371 -15.526 1.00 67.94 88 TYR A CA 1
ATOM 676 C C . TYR A 1 88 ? 12.468 18.837 -14.076 1.00 67.94 88 TYR A C 1
ATOM 678 O O . TYR A 1 88 ? 12.514 20.029 -13.793 1.00 67.94 88 TYR A O 1
ATOM 686 N N . CYS A 1 89 ? 12.378 17.913 -13.122 1.00 72.31 89 CYS A N 1
ATOM 687 C CA . CYS A 1 89 ? 12.209 18.252 -11.706 1.00 72.31 89 CYS A CA 1
ATOM 688 C C . CYS A 1 89 ? 13.505 18.661 -10.987 1.00 72.31 89 CYS A C 1
ATOM 690 O O . CYS A 1 89 ? 13.456 19.092 -9.840 1.00 72.31 89 CYS A O 1
ATOM 692 N N . ARG A 1 90 ? 14.666 18.541 -11.648 1.00 65.62 90 ARG A N 1
ATOM 693 C CA . ARG A 1 90 ? 15.975 18.971 -11.121 1.00 65.62 90 ARG A CA 1
ATOM 694 C C . ARG A 1 90 ? 16.462 20.291 -11.717 1.00 65.62 90 ARG A C 1
ATOM 696 O O . ARG A 1 90 ? 17.305 20.951 -11.117 1.00 65.62 90 ARG A O 1
ATOM 703 N N . ASN A 1 91 ? 15.966 20.670 -12.895 1.00 58.53 91 ASN A N 1
ATOM 704 C CA . ASN A 1 91 ? 16.443 21.851 -13.607 1.00 58.53 91 ASN A CA 1
ATOM 705 C C . ASN A 1 91 ? 16.001 23.152 -12.922 1.00 58.53 91 ASN A C 1
ATOM 707 O O . ASN A 1 91 ? 14.811 23.389 -12.715 1.00 58.53 91 ASN A O 1
ATOM 711 N N . ALA A 1 92 ? 16.967 24.044 -12.668 1.00 54.06 92 ALA A N 1
ATOM 712 C CA . ALA A 1 92 ? 16.728 25.399 -12.164 1.00 54.06 92 ALA A CA 1
ATOM 713 C C . ALA A 1 92 ? 15.762 26.203 -13.057 1.00 54.06 92 ALA A C 1
ATOM 715 O O . ALA A 1 92 ? 15.019 27.036 -12.563 1.00 54.06 92 ALA A O 1
ATOM 716 N N . ASN A 1 93 ? 15.688 25.886 -14.353 1.00 50.44 93 ASN A N 1
ATOM 717 C CA . ASN A 1 93 ? 14.780 26.534 -15.306 1.00 50.44 93 ASN A CA 1
ATOM 718 C C . ASN A 1 93 ? 13.290 26.233 -15.045 1.00 50.44 93 ASN A C 1
ATOM 720 O O . ASN A 1 93 ? 12.434 26.993 -15.488 1.00 50.44 93 ASN A O 1
ATOM 724 N N . ASN A 1 94 ? 12.965 25.174 -14.293 1.00 53.56 94 ASN A N 1
ATOM 725 C CA . ASN A 1 94 ? 11.598 24.902 -13.833 1.00 53.56 94 ASN A CA 1
ATOM 726 C C . ASN A 1 94 ? 11.281 25.517 -12.465 1.00 53.56 94 ASN A C 1
ATOM 728 O O . ASN A 1 94 ? 10.105 25.598 -12.113 1.00 53.56 94 ASN A O 1
ATOM 732 N N . ARG A 1 95 ? 12.282 26.085 -11.766 1.00 50.25 95 ARG A N 1
ATOM 733 C CA . ARG A 1 95 ? 12.024 27.117 -10.743 1.00 50.25 95 ARG A CA 1
ATOM 734 C C . ARG A 1 95 ? 11.355 28.350 -11.364 1.00 50.25 95 ARG A C 1
ATOM 736 O O . ARG A 1 95 ? 10.698 29.103 -10.678 1.00 50.25 95 ARG A O 1
ATOM 743 N N . GLY A 1 96 ? 11.389 28.526 -12.688 1.00 47.81 96 GLY A N 1
ATOM 744 C CA . GLY A 1 96 ? 10.622 29.585 -13.358 1.00 47.81 96 GLY A CA 1
ATOM 745 C C . GLY A 1 96 ? 9.092 29.469 -13.225 1.00 47.81 96 GLY A C 1
ATOM 746 O O . GLY A 1 96 ? 8.397 30.454 -13.458 1.00 47.81 96 GLY A O 1
ATOM 747 N N . LYS A 1 97 ? 8.545 28.299 -12.847 1.00 53.28 97 LYS A N 1
ATOM 748 C CA . LYS A 1 97 ? 7.109 28.117 -12.535 1.00 53.28 97 LYS A CA 1
ATOM 749 C C . LYS A 1 97 ? 6.796 28.130 -11.032 1.00 53.28 97 LYS A C 1
ATOM 751 O O . LYS A 1 97 ? 5.624 28.118 -10.667 1.00 53.28 97 LYS A O 1
ATOM 756 N N . VAL A 1 98 ? 7.818 28.136 -10.180 1.00 54.56 98 VAL A N 1
ATOM 757 C CA . VAL A 1 98 ? 7.714 28.004 -8.723 1.00 54.56 98 VAL A CA 1
ATOM 758 C C . VAL A 1 98 ? 8.583 29.107 -8.111 1.00 54.56 98 VAL A C 1
ATOM 760 O O . VAL A 1 98 ? 9.799 28.991 -8.201 1.00 54.56 98 VAL A O 1
ATOM 763 N N . PRO A 1 99 ? 8.002 30.184 -7.545 1.00 56.72 99 PRO A N 1
ATOM 764 C CA . PRO A 1 99 ? 8.753 31.351 -7.078 1.00 56.72 99 PRO A CA 1
ATOM 765 C C . PRO A 1 99 ? 9.987 30.978 -6.248 1.00 56.72 99 PRO A C 1
ATOM 767 O O . PRO A 1 99 ? 9.936 30.040 -5.448 1.00 56.72 99 PRO A O 1
ATOM 770 N N . ASP A 1 100 ? 11.086 31.718 -6.420 1.00 57.59 100 ASP A N 1
ATOM 771 C CA . ASP A 1 100 ? 12.320 31.487 -5.667 1.00 57.59 100 ASP A CA 1
ATOM 772 C C . ASP A 1 100 ? 12.031 31.460 -4.154 1.00 57.59 100 ASP A C 1
ATOM 774 O O . ASP A 1 100 ? 11.521 32.426 -3.587 1.00 57.59 100 ASP A O 1
ATOM 778 N N . GLY A 1 101 ? 12.335 30.327 -3.508 1.00 58.12 101 GLY A N 1
ATOM 779 C CA . GLY A 1 101 ? 12.069 30.089 -2.083 1.00 58.12 101 GLY A CA 1
ATOM 780 C C . GLY A 1 101 ? 10.904 29.139 -1.773 1.00 58.12 101 GLY A C 1
ATOM 781 O O . GLY A 1 101 ? 10.681 28.845 -0.602 1.00 58.12 101 GLY A O 1
ATOM 782 N N . VAL A 1 102 ? 10.187 28.631 -2.781 1.00 59.16 102 VAL A N 1
ATOM 783 C CA . VAL A 1 102 ? 9.140 27.610 -2.599 1.00 59.16 102 VAL A CA 1
ATOM 784 C C . VAL A 1 102 ? 9.728 26.203 -2.768 1.00 59.16 102 VAL A C 1
ATOM 786 O O . VAL A 1 102 ? 10.444 25.918 -3.730 1.00 59.16 102 VAL A O 1
ATOM 789 N N . GLU A 1 103 ? 9.443 25.321 -1.809 1.00 64.69 103 GLU A N 1
ATOM 790 C CA . GLU A 1 103 ? 9.863 23.918 -1.840 1.00 64.69 103 GLU A CA 1
ATOM 791 C C . GLU A 1 103 ? 9.151 23.162 -2.972 1.00 64.69 103 GLU A C 1
ATOM 793 O O . GLU A 1 103 ? 7.948 23.308 -3.180 1.00 64.69 103 GLU A O 1
ATOM 798 N N . ILE A 1 104 ? 9.898 22.348 -3.723 1.00 72.56 104 ILE A N 1
ATOM 799 C CA . ILE A 1 104 ? 9.337 21.529 -4.803 1.00 72.56 104 ILE A CA 1
ATOM 800 C C . ILE A 1 104 ? 8.735 20.262 -4.185 1.00 72.56 104 ILE A C 1
ATOM 802 O O . ILE A 1 104 ? 9.431 19.536 -3.472 1.00 72.56 104 ILE A O 1
ATOM 806 N N . GLY A 1 105 ? 7.460 19.989 -4.478 1.00 79.19 105 GLY A N 1
ATOM 807 C CA . GLY A 1 105 ? 6.762 18.779 -4.051 1.00 79.19 105 GLY A CA 1
ATOM 808 C C . GLY A 1 105 ? 7.129 17.530 -4.865 1.00 79.19 105 GLY A C 1
ATOM 809 O O . GLY A 1 105 ? 8.229 17.390 -5.405 1.00 79.19 105 GLY A O 1
ATOM 810 N N . ALA A 1 106 ? 6.193 16.585 -4.969 1.00 87.56 106 ALA A N 1
ATOM 811 C CA . ALA A 1 106 ? 6.391 15.345 -5.711 1.00 87.56 106 ALA A CA 1
ATOM 812 C C . ALA A 1 106 ? 6.553 15.594 -7.218 1.00 87.56 106 ALA A C 1
ATOM 814 O O . ALA A 1 106 ? 5.863 16.416 -7.818 1.00 87.56 106 ALA A O 1
ATOM 815 N N . CYS A 1 107 ? 7.425 14.821 -7.862 1.00 88.19 107 CYS A N 1
ATOM 816 C CA . CYS A 1 107 ? 7.622 14.864 -9.307 1.00 88.19 107 CYS A CA 1
ATOM 817 C C . CYS A 1 107 ? 6.966 13.655 -9.988 1.00 88.19 107 CYS A C 1
ATOM 819 O O . CYS A 1 107 ? 7.587 12.598 -10.132 1.00 88.19 107 CYS A O 1
ATOM 821 N N . TRP A 1 108 ? 5.729 13.814 -10.458 1.00 88.62 108 TRP A N 1
ATOM 822 C CA . TRP A 1 108 ? 5.009 12.751 -11.167 1.00 88.62 108 TRP A CA 1
ATOM 823 C C . TRP A 1 108 ? 5.597 12.461 -12.547 1.00 88.62 108 TRP A C 1
ATOM 825 O O . TRP A 1 108 ? 5.638 11.305 -12.953 1.00 88.62 108 TRP A O 1
ATOM 835 N N . ALA A 1 109 ? 6.167 13.465 -13.219 1.00 86.12 109 ALA A N 1
ATOM 836 C CA . ALA A 1 109 ? 6.869 13.270 -14.492 1.00 86.12 109 ALA A CA 1
ATOM 837 C C . ALA A 1 109 ? 8.074 12.312 -14.373 1.00 86.12 109 ALA A C 1
ATOM 839 O O . ALA A 1 109 ? 8.353 11.535 -15.283 1.00 86.12 109 ALA A O 1
ATOM 840 N N . PHE A 1 110 ? 8.784 12.328 -13.238 1.00 87.25 110 PHE A N 1
ATOM 841 C CA . PHE A 1 110 ? 9.862 11.373 -12.970 1.00 87.25 110 PHE A CA 1
ATOM 842 C C . PHE A 1 110 ? 9.308 9.970 -12.733 1.00 87.25 110 PHE A C 1
ATOM 844 O O . PHE A 1 110 ? 9.860 9.004 -13.261 1.00 87.25 110 PHE A O 1
ATOM 851 N N . ILE A 1 111 ? 8.232 9.866 -11.945 1.00 90.50 111 ILE A N 1
ATOM 852 C CA . ILE A 1 111 ? 7.579 8.588 -11.653 1.00 90.50 111 ILE A CA 1
ATOM 853 C C . ILE A 1 111 ? 7.105 7.943 -12.953 1.00 90.50 111 ILE A C 1
ATOM 855 O O . ILE A 1 111 ? 7.398 6.773 -13.156 1.00 90.50 111 ILE A O 1
ATOM 859 N N . ASP A 1 112 ? 6.474 8.696 -13.852 1.00 88.62 112 ASP A N 1
ATOM 860 C CA . ASP A 1 112 ? 6.024 8.203 -15.157 1.00 88.62 112 ASP A CA 1
ATOM 861 C C . ASP A 1 112 ? 7.206 7.755 -16.036 1.00 88.62 112 ASP A C 1
ATOM 863 O O . ASP A 1 112 ? 7.295 6.592 -16.440 1.00 88.62 112 ASP A O 1
ATOM 867 N N . ALA A 1 113 ? 8.214 8.618 -16.209 1.00 87.94 113 ALA A N 1
ATOM 868 C CA . ALA A 1 113 ? 9.398 8.313 -17.018 1.00 87.94 113 ALA A CA 1
ATOM 869 C C . ALA A 1 113 ? 10.217 7.113 -16.499 1.00 87.94 113 ALA A C 1
ATOM 871 O O . ALA A 1 113 ? 10.983 6.501 -17.253 1.00 87.94 113 ALA A O 1
ATOM 872 N N . LYS A 1 114 ? 10.108 6.784 -15.207 1.00 88.62 114 LYS A N 1
ATOM 873 C CA . LYS A 1 114 ? 10.844 5.690 -14.553 1.00 88.62 114 LYS A CA 1
ATOM 874 C C . LYS A 1 114 ? 9.944 4.607 -13.970 1.00 88.62 114 LYS A C 1
ATOM 876 O O . LYS A 1 114 ? 10.459 3.717 -13.293 1.00 88.62 114 LYS A O 1
ATOM 881 N N . PHE A 1 115 ? 8.654 4.589 -14.299 1.00 89.69 115 PHE A N 1
ATOM 882 C CA . PHE A 1 115 ? 7.687 3.666 -13.700 1.00 89.69 115 PHE A CA 1
ATOM 883 C C . P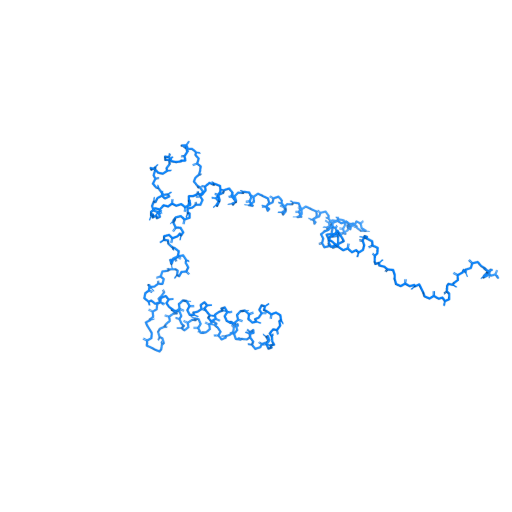HE A 1 115 ? 8.101 2.203 -13.884 1.00 89.69 115 PHE A C 1
ATOM 885 O O . PHE A 1 115 ? 8.112 1.418 -12.939 1.00 89.69 115 PHE A O 1
ATOM 892 N N . GLY A 1 116 ? 8.561 1.852 -15.089 1.00 89.62 116 GLY A N 1
ATOM 893 C CA . GLY A 1 116 ? 9.039 0.503 -15.388 1.00 89.62 116 GLY A CA 1
ATOM 894 C C . GLY A 1 116 ? 10.255 0.065 -14.560 1.00 89.62 116 GLY A C 1
ATOM 895 O O . GLY A 1 116 ? 10.400 -1.127 -14.314 1.00 89.62 116 GLY A O 1
ATOM 896 N N . GLN A 1 117 ? 11.109 0.991 -14.118 1.00 90.25 117 GLN A N 1
ATOM 897 C CA . GLN A 1 117 ? 12.243 0.702 -13.231 1.00 90.25 117 GLN A CA 1
ATOM 898 C C . GLN A 1 117 ? 11.825 0.726 -11.754 1.00 90.25 117 GLN A C 1
ATOM 900 O O . GLN A 1 117 ? 12.350 -0.046 -10.965 1.00 90.25 117 GLN A O 1
ATOM 905 N N . LEU A 1 118 ? 10.864 1.570 -11.369 1.00 91.56 118 LEU A N 1
ATOM 906 C CA . LEU A 1 118 ? 10.320 1.585 -10.007 1.00 91.56 118 LEU A CA 1
ATOM 907 C C . LEU A 1 118 ? 9.574 0.285 -9.684 1.00 91.56 118 LEU A C 1
ATOM 909 O O . LEU A 1 118 ? 9.747 -0.263 -8.603 1.00 91.56 118 LEU A O 1
ATOM 913 N N . MET A 1 119 ? 8.795 -0.233 -10.638 1.00 93.31 119 MET A N 1
ATOM 914 C CA . MET A 1 119 ? 8.046 -1.478 -10.459 1.00 93.31 119 MET A CA 1
ATOM 915 C C . MET A 1 119 ? 8.937 -2.719 -10.545 1.00 93.31 119 MET A C 1
ATOM 917 O O . MET A 1 119 ? 8.809 -3.620 -9.727 1.00 93.31 119 MET A O 1
ATOM 921 N N . ASN A 1 120 ? 9.845 -2.771 -11.526 1.00 92.75 120 ASN A N 1
ATOM 922 C CA . ASN A 1 120 ? 10.625 -3.981 -11.810 1.00 92.75 120 ASN A CA 1
ATOM 923 C C . ASN A 1 120 ? 12.082 -3.901 -11.320 1.00 92.75 120 ASN A C 1
ATOM 925 O O . ASN A 1 120 ? 12.874 -4.785 -11.623 1.00 92.75 120 ASN A O 1
ATOM 929 N N . GLY A 1 121 ? 12.483 -2.840 -10.621 1.00 90.25 121 GLY A N 1
ATOM 930 C CA . GLY A 1 121 ? 13.879 -2.617 -10.244 1.00 90.25 121 GLY A CA 1
ATOM 931 C C . GLY A 1 121 ? 14.821 -2.539 -11.453 1.00 90.25 121 GLY A C 1
ATOM 932 O O . GLY A 1 121 ? 14.472 -2.028 -12.522 1.00 90.25 121 GLY A O 1
ATOM 933 N N . PHE A 1 122 ? 16.030 -3.079 -11.289 1.00 89.06 122 PHE A N 1
ATOM 934 C CA . PHE A 1 122 ? 17.045 -3.174 -12.347 1.00 89.06 122 PHE A CA 1
ATOM 935 C C . PHE A 1 122 ? 16.862 -4.389 -13.270 1.00 89.06 122 PHE A C 1
ATOM 937 O O . PHE A 1 122 ? 17.754 -4.702 -14.054 1.00 89.06 122 PHE A O 1
ATOM 944 N N . TYR A 1 123 ? 15.703 -5.052 -13.221 1.00 91.31 123 TYR A N 1
ATOM 945 C CA . TYR A 1 123 ? 15.455 -6.242 -14.025 1.00 91.31 123 TYR A CA 1
ATOM 946 C C . TYR A 1 123 ? 15.520 -5.914 -15.532 1.00 91.31 123 TYR A C 1
ATOM 948 O O . TYR A 1 123 ? 14.829 -4.979 -15.987 1.00 91.31 123 TYR A O 1
ATOM 956 N N . PRO A 1 124 ? 16.326 -6.656 -16.321 1.00 90.50 124 PRO A N 1
ATOM 957 C CA . PRO A 1 124 ? 16.502 -6.408 -17.748 1.00 90.50 124 PRO A CA 1
ATOM 958 C C . PRO A 1 124 ? 15.168 -6.387 -18.488 1.00 90.50 124 PRO A C 1
ATOM 960 O O . PRO A 1 124 ? 14.312 -7.240 -18.263 1.00 90.50 124 PRO A O 1
ATOM 963 N N . VAL A 1 125 ? 14.991 -5.427 -19.405 1.00 90.00 125 VAL A N 1
ATOM 964 C CA . VAL A 1 125 ? 13.711 -5.212 -20.110 1.00 90.00 125 VAL A CA 1
ATOM 965 C C . VAL A 1 125 ? 13.228 -6.480 -20.814 1.00 90.00 125 VAL A C 1
ATOM 967 O O . VAL A 1 125 ? 12.045 -6.800 -20.727 1.00 90.00 125 VAL A O 1
ATOM 970 N N . ALA A 1 126 ? 14.144 -7.216 -21.449 1.00 90.31 126 ALA A N 1
ATOM 971 C CA . ALA A 1 126 ? 13.840 -8.454 -22.161 1.00 90.31 126 ALA A CA 1
ATOM 972 C C . ALA A 1 126 ? 13.278 -9.554 -21.246 1.00 90.31 126 ALA A C 1
ATOM 974 O O . ALA A 1 126 ? 12.468 -10.353 -21.696 1.00 90.31 126 ALA A O 1
ATOM 975 N N . GLU A 1 127 ? 13.646 -9.558 -19.963 1.00 91.69 127 GLU A N 1
ATOM 976 C CA . GLU A 1 127 ? 13.267 -10.603 -19.009 1.00 91.69 127 GLU A CA 1
ATOM 977 C C . GLU A 1 127 ? 12.083 -10.196 -18.114 1.00 91.69 127 GLU A C 1
ATOM 979 O O . GLU A 1 127 ? 11.553 -11.017 -17.369 1.00 91.69 127 GLU A O 1
ATOM 984 N N . ARG A 1 128 ? 11.585 -8.952 -18.203 1.00 92.31 128 ARG A N 1
ATOM 985 C CA . ARG A 1 128 ? 10.482 -8.449 -17.349 1.00 92.31 128 ARG A CA 1
ATOM 986 C C . ARG A 1 128 ? 9.190 -9.260 -17.436 1.00 92.31 128 ARG A C 1
ATOM 988 O O . ARG A 1 128 ? 8.384 -9.204 -16.511 1.00 92.31 128 ARG A O 1
ATOM 995 N N . TRP A 1 129 ? 8.998 -10.045 -18.495 1.00 92.38 129 TRP A N 1
ATOM 996 C CA . TRP A 1 129 ? 7.880 -10.987 -18.591 1.00 92.38 129 TRP A CA 1
ATOM 997 C C . TRP A 1 129 ? 7.829 -11.948 -17.389 1.00 92.38 129 TRP A C 1
ATOM 999 O O . TRP A 1 129 ? 6.740 -12.285 -16.932 1.00 92.38 129 TRP A O 1
ATOM 1009 N N . ARG A 1 130 ? 8.986 -12.309 -16.818 1.00 93.94 130 ARG A N 1
ATOM 1010 C CA . ARG A 1 130 ? 9.126 -13.155 -15.620 1.00 93.94 130 ARG A CA 1
ATOM 1011 C C . ARG A 1 130 ? 8.556 -12.470 -14.378 1.00 93.94 130 ARG A C 1
ATOM 1013 O O . ARG A 1 130 ? 7.839 -13.086 -13.588 1.00 93.94 130 ARG A O 1
ATOM 1020 N N . VAL A 1 131 ? 8.803 -11.167 -14.252 1.00 94.62 131 VAL A N 1
ATOM 1021 C CA . VAL A 1 131 ? 8.250 -10.321 -13.186 1.00 94.62 131 VAL A CA 1
ATOM 1022 C C . VAL A 1 131 ? 6.731 -10.215 -13.321 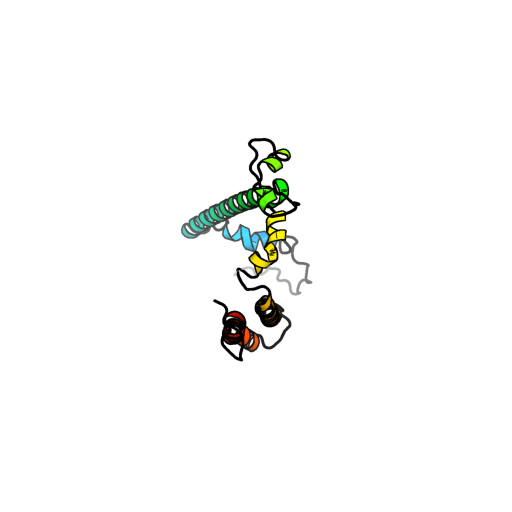1.00 94.62 131 VAL A C 1
ATOM 1024 O O . VAL A 1 131 ? 6.005 -10.498 -12.368 1.00 94.62 131 VAL A O 1
ATOM 1027 N N . TYR A 1 132 ? 6.230 -9.906 -14.519 1.00 95.00 132 TYR A N 1
ATOM 1028 C CA . TYR A 1 132 ? 4.788 -9.801 -14.762 1.00 95.00 132 TYR A CA 1
ATOM 1029 C C . TYR A 1 132 ? 4.051 -11.121 -14.533 1.00 95.00 132 TYR A C 1
ATOM 1031 O O . TYR A 1 132 ? 2.978 -11.129 -13.931 1.00 95.00 132 TYR A O 1
ATOM 1039 N N . LEU A 1 133 ? 4.635 -12.243 -14.947 1.00 95.50 133 LEU A N 1
ATOM 1040 C CA . LEU A 1 133 ? 4.062 -13.563 -14.713 1.00 95.50 133 LEU A CA 1
ATOM 1041 C C . LEU A 1 133 ? 4.037 -13.881 -13.208 1.00 95.50 133 LEU A C 1
ATOM 1043 O O . LEU A 1 133 ? 3.017 -14.356 -12.709 1.00 95.50 133 LEU A O 1
ATOM 1047 N N . THR A 1 134 ? 5.084 -13.516 -12.457 1.00 95.62 134 THR A N 1
ATOM 1048 C CA . THR A 1 134 ? 5.084 -13.622 -10.985 1.00 95.62 134 THR A CA 1
ATOM 1049 C C . THR A 1 134 ? 3.938 -12.821 -10.363 1.00 95.62 134 THR A C 1
ATOM 1051 O O . THR A 1 134 ? 3.235 -13.341 -9.496 1.00 95.62 134 THR A O 1
ATOM 1054 N N . TYR A 1 135 ? 3.698 -11.586 -10.820 1.00 95.69 135 TYR A N 1
ATOM 1055 C CA . TYR A 1 135 ? 2.575 -10.772 -10.341 1.00 95.69 135 TYR A CA 1
ATOM 1056 C C . TYR A 1 135 ? 1.220 -11.408 -10.643 1.00 95.69 135 TYR A C 1
ATOM 1058 O O . TYR A 1 135 ? 0.354 -11.433 -9.771 1.00 95.69 135 TYR A O 1
ATOM 1066 N N . VAL A 1 136 ? 1.039 -11.949 -11.849 1.00 97.44 136 VAL A N 1
ATOM 1067 C CA . VAL A 1 136 ? -0.207 -12.617 -12.248 1.00 97.44 136 VAL A CA 1
ATOM 1068 C C . VAL A 1 136 ? -0.455 -13.863 -11.399 1.00 97.44 136 VAL A C 1
ATOM 1070 O O . VAL A 1 136 ? -1.558 -14.019 -10.879 1.00 97.44 136 VAL A O 1
ATOM 1073 N N . ILE A 1 137 ? 0.554 -14.719 -11.197 1.00 96.56 137 ILE A N 1
ATOM 1074 C CA . ILE A 1 137 ? 0.424 -15.898 -10.323 1.00 96.56 137 ILE A CA 1
ATOM 1075 C C . ILE A 1 137 ? 0.127 -15.460 -8.887 1.00 96.56 137 ILE A C 1
ATOM 1077 O O . ILE A 1 137 ? -0.795 -15.985 -8.267 1.00 96.56 137 ILE A O 1
ATOM 1081 N N . GLY A 1 138 ? 0.865 -14.480 -8.361 1.00 95.94 138 GLY A N 1
ATOM 1082 C CA . GLY A 1 138 ? 0.659 -13.971 -7.006 1.00 95.94 138 GLY A CA 1
ATOM 1083 C C . GLY A 1 138 ? -0.765 -13.454 -6.805 1.00 95.94 138 GLY A C 1
ATOM 1084 O O . GLY A 1 138 ? -1.439 -13.850 -5.856 1.00 95.94 138 GLY A O 1
ATOM 1085 N N . ALA A 1 139 ? -1.271 -12.646 -7.739 1.00 96.12 139 ALA A N 1
ATOM 1086 C CA . ALA A 1 139 ? -2.651 -12.173 -7.720 1.00 96.12 139 ALA A CA 1
ATOM 1087 C C . ALA A 1 139 ? -3.657 -13.331 -7.811 1.00 96.12 139 ALA A C 1
ATOM 1089 O O . ALA A 1 139 ? -4.633 -13.346 -7.063 1.00 96.12 139 ALA A O 1
ATOM 1090 N N . ALA A 1 140 ? -3.403 -14.324 -8.667 1.00 95.44 140 ALA A N 1
ATOM 1091 C CA . ALA A 1 140 ? -4.266 -15.492 -8.828 1.00 95.44 140 ALA A CA 1
ATOM 1092 C C . ALA A 1 140 ? -4.358 -16.358 -7.562 1.00 95.44 140 ALA A C 1
ATOM 1094 O O . ALA A 1 140 ? -5.385 -16.995 -7.356 1.00 95.44 140 ALA A O 1
ATOM 1095 N N . VAL A 1 141 ? -3.333 -16.369 -6.705 1.00 94.56 141 VAL A N 1
ATOM 1096 C CA . VAL A 1 141 ? -3.359 -17.093 -5.422 1.00 94.56 141 VAL A CA 1
ATOM 1097 C C . VAL A 1 141 ? -3.907 -16.213 -4.286 1.00 94.56 141 VAL A C 1
ATOM 1099 O O . VAL A 1 141 ? -4.652 -16.691 -3.431 1.00 94.56 141 VAL A O 1
ATOM 1102 N N . ILE A 1 142 ? -3.615 -14.909 -4.278 1.00 95.56 142 ILE A N 1
ATOM 1103 C CA . ILE A 1 142 ? -4.094 -13.981 -3.237 1.00 95.56 142 ILE A CA 1
ATOM 1104 C C . ILE A 1 142 ? -5.596 -13.698 -3.373 1.00 95.56 142 ILE A C 1
ATOM 1106 O O . ILE A 1 142 ? -6.315 -13.724 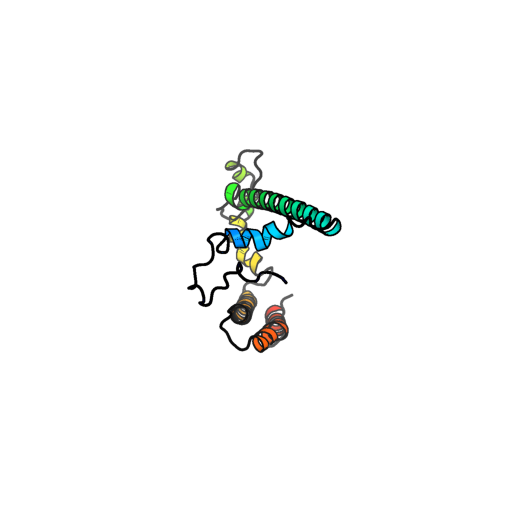-2.372 1.00 95.56 142 ILE A O 1
ATOM 1110 N N . LEU A 1 143 ? -6.094 -13.444 -4.588 1.00 95.25 143 LEU A N 1
ATOM 1111 C CA . LEU A 1 143 ? -7.494 -13.065 -4.820 1.00 95.25 143 LEU A CA 1
ATOM 1112 C C . LEU A 1 143 ? -8.487 -14.106 -4.272 1.00 95.25 143 LEU A C 1
ATOM 1114 O O . LEU A 1 143 ? -9.398 -13.712 -3.540 1.00 95.25 143 LEU A O 1
ATOM 1118 N N . PRO A 1 144 ? -8.313 -15.420 -4.510 1.00 91.00 144 PRO A N 1
ATOM 1119 C CA . PRO A 1 144 ? -9.192 -16.430 -3.935 1.00 91.00 144 PRO A CA 1
ATOM 1120 C C . PRO A 1 144 ? -9.165 -16.497 -2.408 1.00 91.00 144 PRO A C 1
ATOM 1122 O O . PRO A 1 144 ? -10.142 -16.921 -1.797 1.00 91.00 144 PRO A O 1
ATOM 1125 N N . LEU A 1 145 ? -8.070 -16.069 -1.773 1.00 92.69 145 LEU A N 1
ATOM 1126 C CA . LEU A 1 145 ? -7.975 -16.001 -0.316 1.00 92.69 145 LEU A CA 1
ATOM 1127 C C . LEU A 1 145 ? -8.721 -14.780 0.237 1.00 92.69 145 LEU A C 1
ATOM 1129 O O . LEU A 1 145 ? -9.372 -14.875 1.279 1.00 92.69 145 LEU A O 1
ATOM 1133 N N . ALA A 1 146 ? -8.637 -13.653 -0.474 1.00 92.94 146 ALA A N 1
ATOM 1134 C CA . ALA A 1 146 ? -9.292 -12.400 -0.111 1.00 92.94 146 ALA A CA 1
ATOM 1135 C C . ALA A 1 146 ? -10.817 -12.454 -0.300 1.00 92.94 146 ALA A C 1
ATOM 1137 O O . ALA A 1 146 ? -11.553 -11.822 0.455 1.00 92.94 146 ALA A O 1
ATOM 1138 N N . ILE A 1 147 ? -11.306 -13.217 -1.282 1.00 94.38 147 ILE A N 1
ATOM 1139 C CA . ILE A 1 147 ? -12.736 -13.338 -1.581 1.00 94.38 147 ILE A CA 1
ATOM 1140 C C . ILE A 1 147 ? -13.391 -14.335 -0.606 1.00 94.38 147 ILE A C 1
ATOM 1142 O O . ILE A 1 147 ? -13.085 -15.531 -0.641 1.00 94.38 147 ILE A O 1
ATOM 114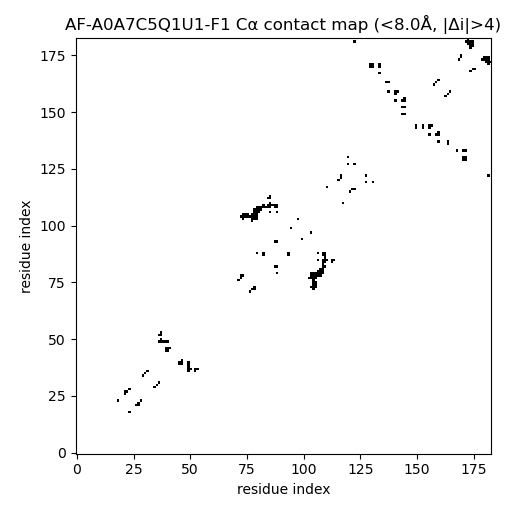6 N N . PRO A 1 148 ? -14.348 -13.905 0.244 1.00 88.94 148 PRO A N 1
ATOM 1147 C CA . PRO A 1 148 ? -14.927 -14.779 1.261 1.00 88.94 148 PRO A CA 1
ATOM 1148 C C . PRO A 1 148 ? -15.648 -16.012 0.706 1.00 88.94 148 PRO A C 1
ATOM 1150 O O . PRO A 1 148 ? -15.652 -17.041 1.378 1.00 88.94 148 PRO A O 1
ATOM 1153 N N . ALA A 1 149 ? -16.215 -15.897 -0.499 1.00 92.56 149 ALA A N 1
ATOM 1154 C CA . ALA A 1 149 ? -17.072 -16.890 -1.144 1.00 92.56 149 ALA A CA 1
ATOM 1155 C C . ALA A 1 149 ? -16.331 -18.095 -1.751 1.00 92.56 149 ALA A C 1
ATOM 1157 O O . ALA A 1 149 ? -16.979 -19.072 -2.121 1.00 92.56 149 ALA A O 1
ATOM 1158 N N . ILE A 1 150 ? -15.000 -18.049 -1.883 1.00 89.31 150 ILE A N 1
ATOM 1159 C CA . ILE A 1 150 ? -14.254 -19.131 -2.533 1.00 89.31 150 ILE A CA 1
ATOM 1160 C C . ILE A 1 150 ? -13.942 -20.257 -1.524 1.00 89.31 150 ILE A C 1
ATOM 1162 O O . ILE A 1 150 ? -13.390 -19.989 -0.449 1.00 89.31 150 ILE A O 1
ATOM 1166 N N . PRO A 1 151 ? -14.296 -21.524 -1.837 1.00 87.50 151 PRO A N 1
ATOM 1167 C CA . PRO A 1 151 ? -13.998 -22.669 -0.977 1.00 87.50 151 PRO A CA 1
ATOM 1168 C C . PRO A 1 151 ? -12.502 -23.048 -1.010 1.00 87.50 151 PRO A C 1
ATOM 1170 O O . PRO A 1 151 ? -11.745 -22.577 -1.851 1.00 87.50 151 PRO A O 1
ATOM 1173 N N . HIS A 1 152 ? -12.072 -23.945 -0.111 1.00 91.25 152 HIS A N 1
ATOM 1174 C CA . HIS A 1 152 ? -10.695 -24.481 -0.028 1.00 91.25 152 HIS A CA 1
ATOM 1175 C C . HIS A 1 152 ? -9.592 -23.479 0.375 1.00 91.25 152 HIS A C 1
ATOM 1177 O O . HIS A 1 152 ? -8.440 -23.598 -0.048 1.00 91.25 152 HIS A O 1
ATOM 1183 N N . LYS A 1 153 ? -9.901 -22.539 1.278 1.00 90.81 153 LYS A N 1
ATOM 1184 C CA . LYS A 1 153 ? -8.934 -21.537 1.776 1.00 90.81 153 LYS A CA 1
ATOM 1185 C C . LYS A 1 153 ? -7.660 -22.132 2.385 1.00 90.81 153 LYS A C 1
ATOM 1187 O O . LYS A 1 153 ? -6.606 -21.521 2.271 1.00 90.81 153 LYS A O 1
ATOM 1192 N N . GLY A 1 154 ? -7.740 -23.326 2.982 1.00 91.50 154 GLY A N 1
ATOM 1193 C CA . GLY A 1 154 ? -6.569 -24.031 3.517 1.00 91.50 154 GLY A CA 1
ATOM 1194 C C . GLY A 1 154 ? -5.564 -24.426 2.430 1.00 91.50 154 GLY A C 1
ATOM 1195 O O . GLY A 1 154 ? -4.379 -24.131 2.557 1.00 91.50 154 GLY A O 1
ATOM 1196 N N . LEU A 1 155 ? -6.040 -25.016 1.326 1.00 93.50 155 LEU A N 1
ATOM 1197 C CA . LEU A 1 155 ? -5.188 -25.357 0.182 1.00 93.50 155 LEU A CA 1
ATOM 1198 C C . LEU A 1 155 ? -4.627 -24.092 -0.473 1.00 93.50 155 LEU A C 1
ATOM 1200 O O . LEU A 1 155 ? -3.439 -24.031 -0.769 1.00 93.50 155 LEU A O 1
ATOM 1204 N N . ASN A 1 156 ? -5.460 -23.066 -0.655 1.00 93.56 156 ASN A N 1
ATOM 1205 C CA . ASN A 1 156 ? -5.013 -21.816 -1.258 1.00 93.56 156 ASN A CA 1
ATOM 1206 C C . ASN A 1 156 ? -3.959 -21.094 -0.396 1.00 93.56 156 ASN A C 1
ATOM 1208 O O . ASN A 1 156 ? -2.963 -20.599 -0.915 1.00 93.56 156 ASN A O 1
ATOM 1212 N N . GLY A 1 157 ? -4.125 -21.103 0.930 1.00 94.50 157 GLY A N 1
ATOM 1213 C CA . GLY A 1 157 ? -3.119 -20.604 1.868 1.00 94.50 157 GLY A CA 1
ATOM 1214 C C . GLY A 1 157 ? -1.808 -21.393 1.796 1.00 94.50 157 GLY A C 1
ATOM 1215 O O . GLY A 1 157 ? -0.737 -20.793 1.793 1.00 94.50 157 GLY A O 1
ATOM 1216 N N . PHE A 1 158 ? -1.873 -22.721 1.656 1.00 96.19 158 PHE A N 1
ATOM 1217 C CA . PHE A 1 158 ? -0.682 -23.547 1.442 1.00 96.19 158 PHE A CA 1
ATOM 1218 C C . PHE A 1 158 ? 0.036 -23.195 0.130 1.00 96.19 158 PHE A C 1
ATOM 1220 O O . PHE A 1 158 ? 1.254 -23.007 0.125 1.00 96.19 158 PHE A O 1
ATOM 1227 N N . LEU A 1 159 ? -0.709 -23.049 -0.972 1.00 95.44 159 LEU A N 1
ATOM 1228 C CA . LEU A 1 159 ? -0.152 -22.621 -2.257 1.00 95.44 159 LEU A CA 1
ATOM 1229 C C . LEU A 1 159 ? 0.526 -21.251 -2.142 1.00 95.44 159 LEU A C 1
ATOM 1231 O O . LEU A 1 159 ? 1.616 -21.073 -2.675 1.00 95.44 159 LEU A O 1
ATOM 1235 N N . LEU A 1 160 ? -0.074 -20.313 -1.408 1.00 95.44 160 LEU A N 1
ATOM 1236 C CA . LEU A 1 160 ? 0.477 -18.974 -1.210 1.00 95.44 160 LEU A CA 1
ATOM 1237 C C . LEU A 1 160 ? 1.772 -18.969 -0.394 1.00 95.44 160 LEU A C 1
ATOM 1239 O O . LEU A 1 160 ? 2.703 -18.248 -0.731 1.00 95.44 160 LEU A O 1
ATOM 1243 N N . VAL A 1 161 ? 1.819 -19.731 0.699 1.00 96.38 161 VAL A N 1
ATOM 1244 C CA . VAL A 1 161 ? 2.928 -19.669 1.663 1.00 96.38 161 VAL A CA 1
ATOM 1245 C C . VAL A 1 161 ? 4.100 -20.550 1.246 1.00 96.38 161 VAL A C 1
ATOM 1247 O O . VAL A 1 161 ? 5.245 -20.181 1.485 1.00 96.38 161 VAL A O 1
ATOM 1250 N N . PHE A 1 162 ? 3.841 -21.699 0.620 1.00 96.94 162 PHE A N 1
ATOM 1251 C CA . PHE A 1 162 ? 4.889 -22.681 0.330 1.00 96.94 162 PHE A CA 1
ATOM 1252 C C . PHE A 1 162 ? 5.203 -22.801 -1.157 1.00 96.94 162 PHE A C 1
ATOM 1254 O O . PHE A 1 162 ? 6.372 -22.814 -1.534 1.00 96.94 162 PHE A O 1
ATOM 1261 N N . VAL A 1 163 ? 4.188 -22.871 -2.020 1.00 96.19 163 VAL A N 1
ATOM 1262 C CA . VAL A 1 163 ? 4.411 -23.123 -3.455 1.00 96.19 163 VAL A CA 1
ATOM 1263 C C . VAL A 1 163 ? 4.802 -21.844 -4.187 1.00 96.19 163 VAL A C 1
ATOM 1265 O O . VAL A 1 163 ? 5.768 -21.835 -4.947 1.00 96.19 163 VAL A O 1
ATOM 1268 N N . PHE A 1 164 ? 4.089 -20.748 -3.938 1.00 96.44 164 PHE A N 1
ATOM 1269 C CA . PHE A 1 164 ? 4.317 -19.483 -4.622 1.00 96.44 164 PHE A CA 1
ATOM 1270 C C . PHE A 1 164 ? 5.735 -18.924 -4.416 1.00 96.44 164 PHE A C 1
ATOM 1272 O O . PHE A 1 164 ? 6.332 -18.551 -5.423 1.00 96.44 164 PHE A O 1
ATOM 1279 N N . PRO A 1 165 ? 6.345 -18.919 -3.210 1.00 96.06 165 PRO A N 1
ATOM 1280 C CA . PRO A 1 165 ? 7.715 -18.431 -3.050 1.00 96.06 165 PRO A CA 1
ATOM 1281 C C . PRO A 1 165 ? 8.735 -19.259 -3.831 1.00 96.06 165 PRO A C 1
ATOM 1283 O O . PRO A 1 165 ? 9.641 -18.694 -4.435 1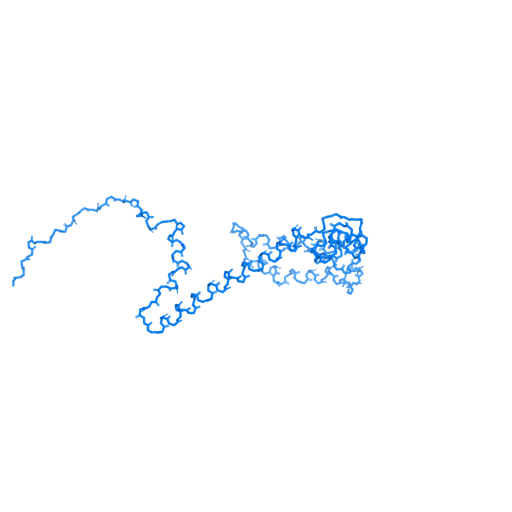.00 96.06 165 PRO A O 1
ATOM 1286 N N . VAL A 1 166 ? 8.565 -20.584 -3.882 1.00 95.50 166 VAL A N 1
ATOM 1287 C CA . VAL A 1 166 ? 9.437 -21.464 -4.676 1.00 95.50 166 VAL A CA 1
ATOM 1288 C C . VAL A 1 166 ? 9.305 -21.136 -6.161 1.00 95.50 166 VAL A C 1
ATOM 1290 O O . VAL A 1 166 ? 10.310 -20.933 -6.838 1.00 95.50 166 VAL A O 1
ATOM 1293 N N . VAL A 1 167 ? 8.072 -21.013 -6.662 1.00 94.62 167 VAL A N 1
ATOM 1294 C CA . VAL A 1 167 ? 7.810 -20.622 -8.056 1.00 94.62 167 VAL A CA 1
ATOM 1295 C C . VAL A 1 167 ? 8.386 -19.237 -8.357 1.00 94.62 167 VAL A C 1
ATOM 1297 O O . VAL A 1 167 ? 9.025 -19.066 -9.390 1.00 94.62 167 VAL A O 1
ATOM 1300 N N . ALA A 1 168 ? 8.216 -18.266 -7.459 1.00 94.38 168 ALA A N 1
ATOM 1301 C CA . ALA A 1 168 ? 8.725 -16.910 -7.623 1.00 94.38 168 ALA A CA 1
ATOM 1302 C C . ALA A 1 168 ? 10.259 -16.874 -7.667 1.00 94.38 168 ALA A C 1
ATOM 1304 O O . ALA A 1 168 ? 10.817 -16.204 -8.527 1.00 94.38 168 ALA A O 1
ATOM 1305 N N . VAL A 1 169 ? 10.954 -17.628 -6.809 1.00 93.00 169 VAL A N 1
ATOM 1306 C CA . VAL A 1 169 ? 12.424 -17.729 -6.850 1.00 93.00 169 VAL A CA 1
ATOM 1307 C C . VAL A 1 169 ? 12.886 -18.358 -8.162 1.00 93.00 169 VAL A C 1
ATOM 1309 O O . VAL A 1 169 ? 13.764 -17.807 -8.824 1.00 93.00 169 VAL A O 1
ATOM 1312 N N . VAL A 1 170 ? 12.260 -19.463 -8.581 1.0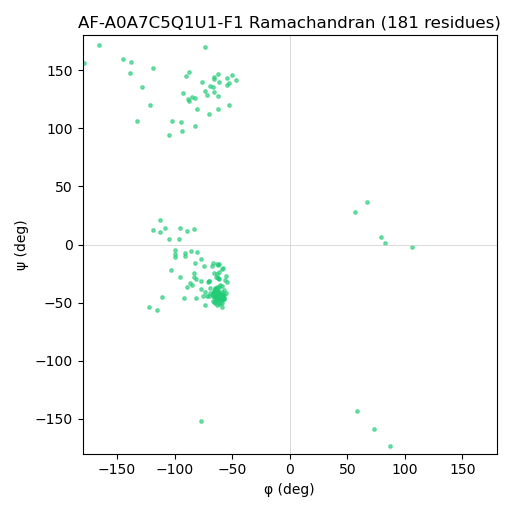0 92.25 170 VAL A N 1
ATOM 1313 C CA . VAL A 1 170 ? 12.579 -20.118 -9.860 1.00 92.25 170 VAL A CA 1
ATOM 1314 C C . VAL A 1 170 ? 12.376 -19.168 -11.034 1.00 92.25 170 VAL A C 1
ATOM 1316 O O . VAL A 1 170 ? 13.224 -19.074 -11.926 1.00 92.25 170 VAL A O 1
ATOM 1319 N N . LEU A 1 171 ? 11.270 -18.430 -11.015 1.00 92.06 171 LEU A N 1
ATOM 1320 C CA . LEU A 1 171 ? 10.900 -17.543 -12.097 1.00 92.06 171 LEU A CA 1
ATOM 1321 C C . LEU A 1 171 ? 11.691 -16.240 -12.093 1.00 92.06 171 LEU A C 1
ATOM 1323 O O . LEU A 1 171 ? 11.951 -15.751 -13.178 1.00 92.06 171 LEU A O 1
ATOM 1327 N N . LEU A 1 172 ? 12.114 -15.690 -10.956 1.00 92.38 172 LEU A N 1
ATOM 1328 C CA . LEU A 1 172 ? 12.822 -14.405 -10.903 1.00 92.38 172 LEU A CA 1
ATOM 1329 C C . LEU A 1 172 ? 14.345 -14.555 -10.960 1.00 92.38 172 LEU A C 1
ATOM 1331 O O . LEU A 1 172 ? 14.966 -13.865 -11.764 1.00 92.38 172 LEU A O 1
ATOM 1335 N N . ALA A 1 173 ? 14.938 -15.468 -10.186 1.00 91.38 173 ALA A N 1
ATOM 1336 C CA . ALA A 1 173 ? 16.392 -15.666 -10.176 1.00 91.38 173 ALA A CA 1
ATOM 1337 C C . ALA A 1 173 ? 16.871 -16.369 -11.456 1.00 91.38 173 ALA A C 1
ATOM 1339 O O . ALA A 1 173 ? 17.857 -15.983 -12.075 1.00 91.38 173 ALA A O 1
ATOM 1340 N N . GLY A 1 174 ? 16.123 -17.368 -11.931 1.00 87.69 174 GLY A N 1
ATOM 1341 C CA . GLY A 1 174 ? 16.505 -18.141 -13.118 1.00 87.69 174 GLY A CA 1
ATOM 1342 C C . GLY A 1 174 ? 17.658 -19.094 -12.864 1.00 87.69 174 GLY A C 1
ATOM 1343 O O . GLY A 1 174 ? 17.882 -19.511 -11.735 1.00 87.69 174 GLY A O 1
ATOM 1344 N N . GLY A 1 175 ? 18.351 -19.500 -13.930 1.00 84.69 175 GLY A N 1
ATOM 1345 C CA . GLY A 1 175 ? 19.371 -20.554 -13.859 1.00 84.69 175 GLY A CA 1
ATOM 1346 C C . GLY A 1 175 ? 18.805 -21.980 -13.913 1.00 84.69 175 GLY A C 1
ATOM 1347 O O . GLY A 1 175 ? 19.563 -22.947 -13.896 1.00 84.69 175 GLY A O 1
ATOM 1348 N N . TRP A 1 176 ? 17.483 -22.124 -14.044 1.00 82.81 176 TRP A N 1
ATOM 1349 C CA . TRP A 1 176 ? 16.791 -23.401 -14.223 1.00 82.81 176 TRP A CA 1
ATOM 1350 C C . TRP A 1 176 ? 16.041 -23.434 -15.558 1.00 82.81 176 TRP A C 1
ATOM 1352 O O . TRP A 1 176 ? 15.637 -22.398 -16.082 1.00 82.81 176 TRP A O 1
ATOM 1362 N N . PHE A 1 177 ? 15.863 -24.633 -16.123 1.00 80.38 177 PHE A N 1
ATOM 1363 C CA . PHE A 1 177 ? 15.137 -24.863 -17.386 1.00 80.38 177 PHE A CA 1
ATOM 1364 C C . PHE A 1 177 ? 15.677 -24.084 -18.604 1.00 80.38 177 PHE A C 1
ATOM 1366 O O . PHE A 1 177 ? 14.931 -23.779 -19.528 1.00 80.38 177 PHE A O 1
ATOM 1373 N N . GLY A 1 178 ? 16.976 -23.761 -18.612 1.00 79.25 178 GLY A N 1
ATOM 1374 C CA . GLY A 1 178 ? 17.618 -23.007 -19.696 1.00 79.25 178 GLY A CA 1
ATOM 1375 C C . GLY A 1 178 ? 17.381 -21.493 -19.652 1.00 79.25 178 GLY A C 1
ATOM 1376 O O . GLY A 1 178 ? 17.786 -20.798 -20.579 1.00 79.25 178 GLY A O 1
ATOM 1377 N N . MET A 1 179 ? 16.751 -20.972 -18.592 1.00 83.31 179 MET A N 1
ATOM 1378 C CA . MET A 1 179 ? 16.572 -19.531 -18.405 1.00 83.31 179 MET A CA 1
ATOM 1379 C C . MET A 1 179 ? 17.875 -18.864 -17.945 1.00 83.31 179 MET A C 1
ATOM 1381 O O . MET A 1 179 ? 18.555 -19.414 -17.068 1.00 83.31 179 MET A O 1
ATOM 1385 N N . PRO A 1 180 ? 18.200 -17.661 -18.456 1.00 84.31 180 PRO A N 1
ATOM 1386 C CA . PRO A 1 180 ? 19.346 -16.906 -17.976 1.00 84.31 180 PRO A CA 1
ATOM 1387 C C . PRO A 1 180 ? 19.172 -16.563 -16.495 1.00 84.31 180 PRO A C 1
ATOM 1389 O O . PRO A 1 180 ? 18.073 -16.247 -16.020 1.00 84.31 180 PRO A O 1
ATOM 1392 N N . TYR A 1 181 ? 20.275 -16.663 -15.762 1.00 88.06 181 TYR A N 1
ATOM 1393 C CA . TYR A 1 181 ? 20.337 -16.216 -14.380 1.00 88.06 181 TYR A CA 1
ATOM 1394 C C . TYR A 1 181 ? 20.369 -14.684 -14.346 1.00 88.06 181 TYR A C 1
ATOM 1396 O O . TYR A 1 181 ? 21.120 -14.069 -15.107 1.00 88.06 181 TYR A O 1
ATOM 1404 N N . VAL A 1 182 ? 19.536 -14.086 -13.498 1.00 84.12 182 VAL A N 1
ATOM 1405 C CA . VAL A 1 182 ? 19.467 -12.639 -13.269 1.00 84.12 182 VAL A CA 1
ATOM 1406 C C . VAL A 1 182 ? 19.742 -12.409 -11.787 1.00 84.12 182 VAL A C 1
ATOM 1408 O O . VAL A 1 182 ? 19.034 -12.958 -10.942 1.00 84.12 182 VAL A O 1
ATOM 1411 N N . GLU A 1 183 ? 20.799 -11.648 -11.502 1.00 73.06 183 GLU A N 1
ATOM 1412 C CA . GLU A 1 183 ? 21.236 -11.268 -10.151 1.00 73.06 183 GLU A CA 1
ATOM 1413 C C . GLU A 1 183 ? 20.434 -10.105 -9.552 1.00 73.06 183 GLU A C 1
ATOM 1415 O O . GLU A 1 183 ? 19.986 -9.217 -10.318 1.00 73.06 183 GLU A O 1
#

Foldseek 3Di:
DDDPPPDDDDPDDDDDDPDPPCCDDDNVVCCVPQVVQLPDPPDPVSPVSNVVSVVVVVVVVVVCVVCCVVLCCQVPVLEAQDDPEPCCQVDPVVCVVPPPPDDHGYYNRHCVRCVVCVQQPPPDPVLCVLVVVLVVVQCVLVVLCVDPPRPDNVVSVCCNPPVSVVSNCCSQQPPPPPGDGDD

Solvent-accessible surface area (backbone atoms only — not comparable to full-atom values): 10893 Å² total; per-residue (Å²): 137,82,85,76,86,82,72,87,77,81,92,68,84,78,78,92,69,81,76,56,82,74,77,48,63,70,68,37,52,45,36,68,75,57,48,49,65,45,67,41,65,91,40,78,70,43,33,54,52,10,54,51,45,45,53,51,51,54,50,49,51,50,51,49,52,51,49,51,54,52,49,46,40,31,62,60,73,47,31,42,75,74,54,96,36,56,61,50,82,70,40,72,77,53,43,76,82,42,63,94,90,62,80,80,34,37,52,46,18,33,48,62,71,39,39,72,41,71,75,53,47,89,58,54,79,91,56,41,64,40,55,54,50,43,51,52,52,51,47,65,43,48,50,54,64,71,40,86,86,49,81,63,53,69,60,43,49,46,41,53,71,59,49,44,54,54,52,42,48,54,51,58,37,35,66,54,97,86,39,73,66,51,136

Sequence (183 aa):
MIDTTDYQVRTEMLPPQPAPAGETGVRKWIWENLLASMSNFSSPAAALSSVLMIILTFSSILVIYWVVTTVFKFAIIDAIWSGTDGSYCRNANNRGKVPDGVEIGACWAFIDAKFGQLMNGFYPVAERWRVYLTYVIGAAVILPLAIPAIPHKGLNGFLLVFVFPVVAVVLLAGGWFGMPYVE

pLDDT: mean 84.46, std 12.01, range [47.81, 97.81]

Radius of gyration: 30.27 Å; Cα contacts (8 Å, |Δi|>4): 126; chains: 1; bounding box: 72×57×78 Å

Mean predicted aligned error: 12.04 Å

Secondary structure (DSSP, 8-state):
----TT----SSPPPPPPPPTTSSSHHHHHIIIIIGGG---SSHHHHHHHHHHHHHHHHHHHHHHHHHHHHHIIIIIS-B---SSTTTTT-GGGGGGS-TTPPP--BHHHHHHHHHHHHHTT--GGGHHHHHHHHHHHHHHHHHHHSTT-S-HHHHHHIIIIIHHHHHHHHHH--STTPPP--